Protein AF-A0A534ZJD7-F1 (afdb_monomer)

Solvent-accessible surface area (backbone atoms only — not comparable to full-atom values): 15150 Å² total; per-residue (Å²): 132,82,91,46,72,86,85,51,92,44,39,50,62,43,78,41,95,92,75,44,67,41,74,44,74,46,88,88,60,76,89,82,84,84,83,79,84,84,84,91,83,86,90,77,98,67,93,71,84,74,81,76,79,78,79,78,77,80,77,63,90,78,73,58,43,40,19,36,68,70,80,86,53,73,55,73,64,14,52,53,45,43,50,35,36,57,70,66,76,40,84,74,49,80,65,30,66,48,15,35,20,54,41,55,60,86,54,64,46,74,62,19,51,52,48,45,52,34,35,78,71,65,75,41,76,75,78,57,73,74,66,92,54,51,25,61,36,66,35,56,38,54,74,73,85,47,76,19,80,31,58,101,57,40,40,44,43,74,56,90,50,29,38,31,40,35,28,74,45,39,19,50,38,38,41,35,39,40,37,55,78,82,55,35,42,36,78,78,45,57,38,57,30,86,70,26,64,86,34,49,46,48,73,49,62,91,43,35,65,41,58,25,42,34,40,38,39,38,91,74,83,50,55,42,65,52,47,76,47,54,45,32,38,47,43,71,45,77,51,82,67,83,74,80,76,81,82,76,80,90,132

Secondary structure (DSSP, 8-state):
--TT--S-TTEEEEEETTTEEEEEEPTT-------PPPPP---------------------SPPTT-TTSSS--SHHHHHHHHHHHTTSSPPPTTHHHHS-TT-SS--SHHHHHHHHHHHTTSS-SS----S----EEEEEESSSPPP---TTEEEEEETTEEEEEESS-BSEEEEEEE-SSS-EEEEEEEE-STTTT-EEEEEESSTTS-EEEEEE-TTS--B-SEEEEEEEEEEEEPPP----------

pLDDT: mean 73.31, std 21.24, range [27.25, 96.25]

Structure (mmCIF, N/CA/C/O backbone):
data_AF-A0A534ZJD7-F1
#
_entry.id   AF-A0A534ZJD7-F1
#
loop_
_atom_site.group_PDB
_atom_site.id
_atom_site.type_symbol
_atom_site.label_atom_id
_atom_site.label_alt_id
_atom_site.label_comp_id
_atom_site.label_asym_id
_atom_site.label_entity_id
_atom_site.label_seq_id
_atom_site.pdbx_PDB_ins_code
_atom_site.Cartn_x
_atom_site.Cartn_y
_atom_site.Cartn_z
_atom_site.occupancy
_atom_site.B_iso_or_equiv
_atom_site.auth_seq_id
_atom_site.auth_comp_id
_atom_site.auth_asym_id
_atom_site.auth_atom_id
_atom_site.pdbx_PDB_model_num
ATOM 1 N N . MET A 1 1 ? 6.128 23.649 11.711 1.00 34.84 1 MET A N 1
ATOM 2 C CA . MET A 1 1 ? 6.453 24.760 10.793 1.00 34.84 1 MET A CA 1
ATOM 3 C C . MET A 1 1 ? 7.802 24.455 10.163 1.00 34.84 1 MET A C 1
ATOM 5 O O . MET A 1 1 ? 8.743 24.300 10.935 1.00 34.84 1 MET A O 1
ATOM 9 N N . PRO A 1 2 ? 7.901 24.300 8.832 1.00 50.69 2 PRO A N 1
ATOM 10 C CA . PRO A 1 2 ? 9.173 24.093 8.152 1.00 50.69 2 PRO A CA 1
ATOM 11 C C . PRO A 1 2 ? 9.813 25.472 7.963 1.00 50.69 2 PRO A C 1
ATOM 13 O O . PRO A 1 2 ? 9.461 26.216 7.062 1.00 50.69 2 PRO A O 1
ATOM 16 N N . PHE A 1 3 ? 10.675 25.879 8.892 1.00 65.19 3 PHE A N 1
ATOM 17 C CA . PHE A 1 3 ? 11.256 27.231 8.919 1.00 65.19 3 PHE A CA 1
ATOM 18 C C . PHE A 1 3 ? 12.371 27.442 7.865 1.00 65.19 3 PHE A C 1
ATOM 20 O O . PHE A 1 3 ? 12.972 28.508 7.809 1.00 65.19 3 PHE A O 1
ATOM 27 N N . CYS A 1 4 ? 12.651 26.433 7.037 1.00 70.56 4 CYS A N 1
ATOM 28 C CA . CYS A 1 4 ? 13.828 26.369 6.168 1.00 70.56 4 CYS A CA 1
ATOM 29 C C . CYS A 1 4 ? 13.507 26.148 4.684 1.00 70.56 4 CYS A C 1
ATOM 31 O O . CYS A 1 4 ? 14.452 26.037 3.924 1.00 70.56 4 CYS A O 1
ATOM 33 N N . ASP A 1 5 ? 12.231 26.043 4.302 1.00 75.81 5 ASP A N 1
ATOM 34 C CA . ASP A 1 5 ? 11.811 25.724 2.929 1.00 75.81 5 ASP A CA 1
ATOM 35 C C . ASP A 1 5 ? 11.611 27.022 2.124 1.00 75.81 5 ASP A C 1
ATOM 37 O O . ASP A 1 5 ? 10.762 27.839 2.502 1.00 75.81 5 ASP A O 1
ATOM 41 N N . ASP A 1 6 ? 12.401 27.250 1.068 1.00 68.50 6 ASP A N 1
ATOM 42 C CA . ASP A 1 6 ? 12.234 28.403 0.160 1.00 68.50 6 ASP A CA 1
ATOM 43 C C . ASP A 1 6 ? 11.248 28.145 -0.991 1.00 68.50 6 ASP A C 1
ATOM 45 O O . ASP A 1 6 ? 10.993 29.043 -1.802 1.00 68.50 6 ASP A O 1
ATOM 49 N N . PHE A 1 7 ? 10.627 26.961 -1.013 1.00 69.31 7 PHE A N 1
ATOM 50 C CA . PHE A 1 7 ? 9.709 26.492 -2.047 1.00 69.31 7 PHE A CA 1
ATOM 51 C C . PHE A 1 7 ? 10.320 26.461 -3.459 1.00 69.31 7 PHE A C 1
ATOM 53 O O . PHE A 1 7 ? 9.575 26.368 -4.444 1.00 69.31 7 PHE A O 1
ATOM 60 N N . ASP A 1 8 ? 11.650 26.514 -3.586 1.00 72.94 8 ASP A N 1
ATOM 61 C CA . ASP A 1 8 ? 12.350 26.275 -4.842 1.00 72.94 8 ASP A CA 1
ATOM 62 C C . ASP A 1 8 ? 12.765 24.797 -4.919 1.00 72.94 8 ASP A C 1
ATOM 64 O O . ASP A 1 8 ? 13.638 24.300 -4.223 1.00 72.94 8 ASP A O 1
ATOM 68 N N . ALA A 1 9 ? 12.144 24.043 -5.827 1.00 70.31 9 ALA A N 1
ATOM 69 C CA . ALA A 1 9 ? 12.491 22.634 -6.028 1.00 70.31 9 ALA A CA 1
ATOM 70 C C . ALA A 1 9 ? 13.933 22.429 -6.545 1.00 70.31 9 ALA A C 1
ATOM 72 O O . ALA A 1 9 ? 14.414 21.296 -6.609 1.00 70.31 9 ALA A O 1
ATOM 73 N N . CYS A 1 10 ? 14.609 23.503 -6.964 1.00 81.56 10 CYS A N 1
ATOM 74 C CA . CYS A 1 10 ? 15.990 23.488 -7.419 1.00 81.56 10 CYS A CA 1
ATOM 75 C C . CYS A 1 10 ? 17.010 23.858 -6.337 1.00 81.56 10 CYS A C 1
ATOM 77 O O . CYS A 1 10 ? 18.186 24.047 -6.671 1.00 81.56 10 CYS A O 1
ATOM 79 N N . THR A 1 11 ? 16.616 23.942 -5.072 1.00 76.50 11 THR A N 1
ATOM 80 C CA . THR A 1 11 ? 17.506 24.166 -3.931 1.00 76.50 11 THR A CA 1
ATOM 81 C C . THR A 1 11 ? 17.433 22.986 -2.964 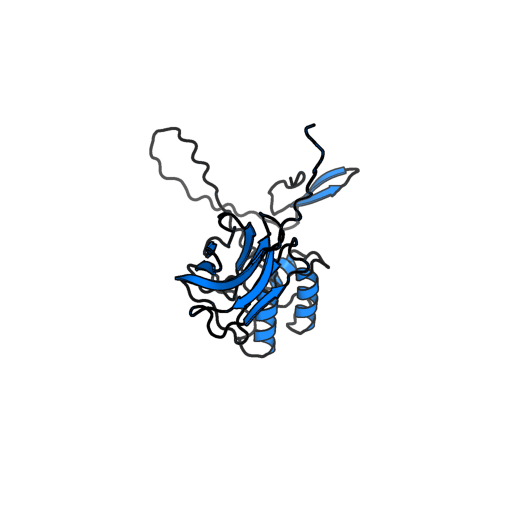1.00 76.50 11 THR A C 1
ATOM 83 O O . THR A 1 11 ? 16.416 22.322 -2.792 1.00 76.50 11 THR A O 1
ATOM 86 N N . VAL A 1 12 ? 18.582 22.645 -2.382 1.00 76.19 12 VAL A N 1
ATOM 87 C CA . VAL A 1 12 ? 18.661 21.754 -1.227 1.00 76.19 12 VAL A CA 1
ATOM 88 C C . VAL A 1 12 ? 18.635 22.625 0.009 1.00 76.19 12 VAL A C 1
ATOM 90 O O . VAL A 1 12 ? 19.591 23.368 0.265 1.00 76.19 12 VAL A O 1
ATOM 93 N N . ASP A 1 13 ? 17.563 22.468 0.771 1.00 80.75 13 ASP A N 1
ATOM 94 C CA . ASP A 1 13 ? 17.309 23.244 1.968 1.00 80.75 13 ASP A CA 1
ATOM 95 C C . ASP A 1 13 ? 17.808 22.489 3.187 1.00 80.75 13 ASP A C 1
ATOM 97 O O . ASP A 1 13 ? 17.308 21.427 3.564 1.00 80.75 13 ASP A O 1
ATOM 101 N N . ALA A 1 14 ? 18.845 23.040 3.801 1.00 73.62 14 ALA A N 1
ATOM 102 C CA . ALA A 1 14 ? 19.426 22.499 5.012 1.00 73.62 14 ALA A CA 1
ATOM 103 C C . ALA A 1 14 ? 19.329 23.514 6.147 1.00 73.62 14 ALA A C 1
ATOM 105 O O . ALA A 1 14 ? 19.549 24.712 5.982 1.00 73.62 14 ALA A O 1
ATOM 106 N N . CYS A 1 15 ? 19.016 22.996 7.328 1.00 74.31 15 CYS A N 1
ATOM 107 C CA . CYS A 1 15 ? 18.922 23.755 8.563 1.00 74.31 15 CYS A CA 1
ATOM 108 C C . CYS A 1 15 ? 20.073 23.303 9.469 1.00 74.31 15 CYS A C 1
ATOM 110 O O . CYS A 1 15 ? 20.087 22.154 9.917 1.00 74.31 15 CYS A O 1
ATOM 112 N N . SER A 1 16 ? 21.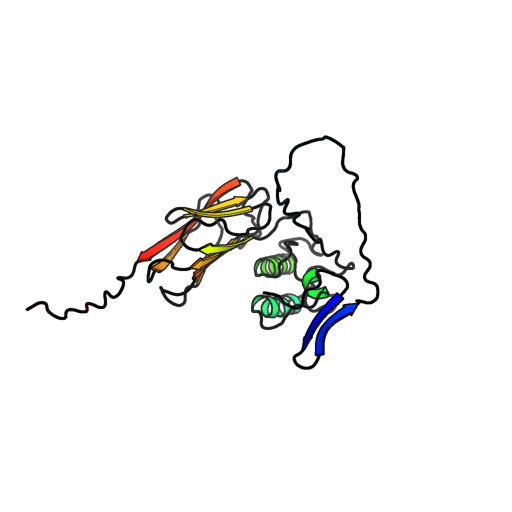042 24.182 9.751 1.00 69.06 16 SER A N 1
ATOM 113 C CA . SER A 1 16 ? 22.124 23.883 10.700 1.00 69.06 16 SER A CA 1
ATOM 114 C C . SER A 1 16 ? 22.217 24.936 11.807 1.00 69.06 16 SER A C 1
ATOM 116 O O . SER A 1 16 ? 22.098 26.132 11.555 1.00 69.06 16 SER A O 1
ATOM 118 N N . VAL A 1 17 ? 22.447 24.496 13.050 1.00 55.16 17 VAL A N 1
ATOM 119 C CA . VAL A 1 17 ? 22.521 25.370 14.240 1.00 55.16 17 VAL A CA 1
ATOM 120 C C . VAL A 1 17 ? 23.571 26.498 14.122 1.00 55.16 17 VAL A C 1
ATOM 122 O O . VAL A 1 17 ? 23.279 27.593 14.596 1.00 55.16 17 VAL A O 1
ATOM 125 N N . PRO A 1 18 ? 24.756 26.308 13.495 1.00 66.38 18 PRO A N 1
ATOM 126 C CA . PRO A 1 18 ? 25.732 27.391 13.369 1.00 66.38 18 PRO A CA 1
ATOM 127 C C . PRO A 1 18 ? 25.523 28.320 12.158 1.00 66.38 18 PRO A C 1
ATOM 129 O O . PRO A 1 18 ? 26.024 29.440 12.199 1.00 66.38 18 PRO A O 1
ATOM 132 N N . VAL A 1 19 ? 24.828 27.889 11.093 1.00 63.88 19 VAL A N 1
ATOM 133 C CA . VAL A 1 19 ? 24.738 28.642 9.815 1.00 63.88 19 VAL A CA 1
ATOM 134 C C . VAL A 1 19 ? 23.323 29.163 9.518 1.00 63.88 19 VAL A C 1
ATOM 136 O O . VAL A 1 19 ? 23.169 30.113 8.757 1.00 63.88 19 VAL A O 1
ATOM 139 N N . GLY A 1 20 ? 22.285 28.609 10.150 1.00 66.81 20 GLY A N 1
ATOM 140 C CA . GLY A 1 20 ? 20.888 28.918 9.834 1.00 66.81 20 GLY A CA 1
ATOM 141 C C . GLY A 1 20 ? 20.390 28.149 8.606 1.00 66.81 20 GLY A C 1
ATOM 142 O O . GLY A 1 20 ? 20.872 27.047 8.329 1.00 66.81 20 GLY A O 1
ATOM 143 N N . CYS A 1 21 ? 19.398 28.708 7.908 1.00 73.88 21 CYS A N 1
ATOM 144 C CA . CYS A 1 21 ? 18.841 28.134 6.683 1.00 73.88 21 CYS A CA 1
ATOM 145 C C . CYS A 1 21 ? 19.830 28.309 5.526 1.00 73.88 21 CYS A C 1
ATOM 147 O O . CYS A 1 21 ? 20.300 29.418 5.270 1.00 73.88 21 CYS A O 1
ATOM 149 N N . THR A 1 22 ? 20.137 27.228 4.818 1.00 79.00 22 THR A N 1
ATOM 150 C CA . THR A 1 22 ? 20.993 27.258 3.630 1.00 79.00 22 THR A CA 1
ATOM 151 C C . THR A 1 22 ? 20.272 26.618 2.458 1.00 79.00 22 THR A C 1
ATOM 153 O O . THR A 1 22 ? 19.867 25.464 2.570 1.00 79.00 22 THR A O 1
ATOM 156 N N . HIS A 1 23 ? 20.197 27.348 1.347 1.00 82.81 23 HIS A N 1
ATOM 157 C CA . HIS A 1 23 ? 19.544 26.937 0.105 1.00 82.81 23 HIS A CA 1
ATOM 158 C C . HIS A 1 23 ? 20.617 26.708 -0.958 1.00 82.81 23 HIS A C 1
ATOM 160 O O . HIS A 1 23 ? 21.224 27.654 -1.472 1.00 82.81 23 HIS A O 1
ATOM 166 N N . THR A 1 24 ? 20.932 25.445 -1.240 1.00 76.56 24 THR A N 1
ATOM 167 C CA . THR A 1 24 ? 22.030 25.102 -2.154 1.00 76.56 24 THR A CA 1
ATOM 168 C C . THR A 1 24 ? 21.481 24.711 -3.510 1.00 76.56 24 THR A C 1
ATOM 170 O O . THR A 1 24 ? 20.829 23.682 -3.644 1.00 76.56 24 THR A O 1
ATOM 173 N N . ARG A 1 25 ? 21.773 25.510 -4.538 1.00 73.06 25 ARG A N 1
ATOM 174 C CA . ARG A 1 25 ? 21.269 25.257 -5.889 1.00 73.06 25 ARG A CA 1
ATOM 175 C C . ARG A 1 25 ? 21.739 23.902 -6.424 1.00 73.06 25 ARG A C 1
ATOM 177 O O . ARG A 1 25 ? 22.936 23.620 -6.444 1.00 73.06 25 ARG A O 1
ATOM 184 N N . ILE A 1 26 ? 20.800 23.114 -6.929 1.00 76.25 26 ILE A N 1
ATOM 185 C CA . ILE A 1 26 ? 21.041 21.824 -7.568 1.00 76.25 26 ILE A CA 1
ATOM 186 C C . ILE A 1 26 ? 21.614 22.068 -8.976 1.00 76.25 26 ILE A C 1
ATOM 188 O O . I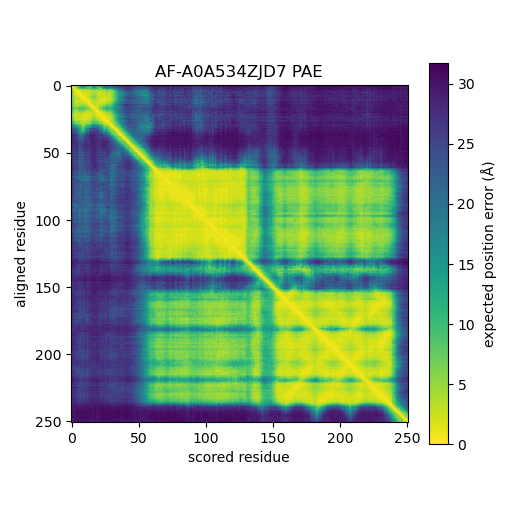LE A 1 26 ? 20.947 22.688 -9.816 1.00 76.25 26 ILE A O 1
ATOM 192 N N . PRO A 1 27 ? 22.839 21.599 -9.279 1.00 59.78 27 PRO A N 1
ATOM 193 C CA . PRO A 1 27 ? 23.417 21.735 -10.611 1.00 59.78 27 PRO A CA 1
ATOM 194 C C . PRO A 1 27 ? 22.555 21.026 -11.665 1.00 59.78 27 PRO A C 1
ATOM 196 O O . PRO A 1 27 ? 22.247 19.847 -11.533 1.00 59.78 27 PRO A O 1
ATOM 199 N N . GLY A 1 28 ? 22.167 21.745 -12.721 1.00 57.38 28 GLY A N 1
ATOM 200 C CA . GLY A 1 28 ? 21.353 21.200 -13.817 1.00 57.38 28 GLY A CA 1
ATOM 201 C C . GLY A 1 28 ? 19.836 21.245 -13.597 1.00 57.38 28 GLY A C 1
ATOM 202 O O . GLY A 1 28 ? 19.090 20.933 -14.524 1.00 57.38 28 GLY A O 1
ATOM 203 N N . CYS A 1 29 ? 19.359 21.690 -12.430 1.00 57.19 29 CYS A N 1
ATOM 204 C CA . CYS A 1 29 ? 17.930 21.884 -12.206 1.00 57.19 29 CYS A CA 1
ATOM 205 C C . CYS A 1 29 ? 17.423 23.123 -12.965 1.00 57.19 29 CYS A C 1
ATOM 207 O O . CYS A 1 29 ? 17.967 24.223 -12.830 1.00 57.19 29 CYS A O 1
ATOM 209 N N . THR A 1 30 ? 16.400 22.937 -13.806 1.00 56.16 30 THR A N 1
ATOM 210 C CA . THR A 1 30 ? 15.775 24.005 -14.600 1.00 56.16 30 THR A CA 1
ATOM 211 C C . THR A 1 30 ? 14.266 24.011 -14.376 1.00 56.16 30 THR A C 1
ATOM 213 O O . THR A 1 30 ? 13.575 23.024 -14.618 1.00 56.16 30 THR A O 1
ATOM 216 N N . THR A 1 31 ? 13.735 25.140 -13.910 1.00 48.91 31 THR A N 1
ATOM 217 C CA . THR A 1 31 ? 12.296 25.362 -13.748 1.00 48.91 31 THR A CA 1
ATOM 218 C C . THR A 1 31 ? 11.705 25.825 -15.081 1.00 48.91 31 THR A C 1
ATOM 220 O O . THR A 1 31 ? 12.080 26.865 -15.618 1.00 48.91 31 THR A O 1
ATOM 223 N N . THR A 1 32 ? 10.789 25.041 -15.662 1.00 42.44 32 THR A N 1
ATOM 224 C CA . THR A 1 32 ? 10.060 25.447 -16.878 1.00 42.44 32 THR A CA 1
ATOM 225 C C . THR A 1 32 ? 8.702 26.022 -16.490 1.00 42.44 32 THR A C 1
ATOM 227 O O . THR A 1 32 ? 7.756 25.286 -16.213 1.00 42.44 32 THR A O 1
ATOM 230 N N . THR A 1 33 ? 8.589 27.348 -16.478 1.00 39.44 33 THR A N 1
ATOM 231 C CA . THR A 1 33 ? 7.328 28.050 -16.212 1.00 39.44 33 THR A CA 1
ATOM 232 C C . THR A 1 33 ? 6.437 28.005 -17.454 1.00 39.44 33 THR A C 1
ATOM 234 O O . THR A 1 33 ? 6.709 28.684 -18.441 1.00 39.44 33 THR A O 1
ATOM 237 N N . THR A 1 34 ? 5.359 27.217 -17.426 1.00 34.88 34 THR A N 1
ATOM 238 C CA . THR A 1 34 ? 4.317 27.268 -18.468 1.00 34.88 34 THR A CA 1
ATOM 239 C C . THR A 1 34 ? 3.226 28.245 -18.037 1.00 34.88 34 THR A C 1
ATOM 241 O O . THR A 1 34 ? 2.339 27.909 -17.256 1.00 34.88 34 THR A O 1
ATOM 244 N N . THR A 1 35 ? 3.293 29.479 -18.530 1.00 33.47 35 THR A N 1
ATOM 245 C CA . THR A 1 35 ? 2.293 30.521 -18.267 1.00 33.47 35 THR A CA 1
ATOM 246 C C . THR A 1 35 ? 1.158 30.412 -19.288 1.00 33.47 35 THR A C 1
ATOM 248 O O . THR A 1 35 ? 1.345 30.712 -20.465 1.00 33.47 35 THR A O 1
ATOM 251 N N . THR A 1 36 ? -0.035 29.997 -18.857 1.00 34.25 36 THR A N 1
ATOM 252 C CA . THR A 1 36 ? -1.256 30.086 -19.685 1.00 34.25 36 THR A CA 1
ATOM 253 C C . THR A 1 36 ? -1.891 31.470 -19.465 1.00 34.25 36 THR A C 1
ATOM 255 O O . THR A 1 36 ? -2.083 31.847 -18.308 1.00 34.25 36 THR A O 1
ATOM 258 N N . PRO A 1 37 ? -2.196 32.271 -20.506 1.00 34.44 37 PRO A N 1
ATOM 259 C CA . PRO A 1 37 ? -2.660 33.649 -20.323 1.00 34.44 37 PRO A CA 1
ATOM 260 C C . PRO A 1 37 ? -4.129 33.721 -19.847 1.00 34.44 37 PRO A C 1
ATOM 262 O O . PRO A 1 37 ? -4.975 33.004 -20.386 1.00 34.44 37 PRO A O 1
ATOM 265 N N . PRO A 1 38 ? -4.480 34.596 -18.879 1.00 38.88 38 PRO A N 1
ATOM 266 C CA . PRO A 1 38 ? -5.849 34.721 -18.382 1.00 38.88 38 PRO A CA 1
ATOM 267 C C . PRO A 1 38 ? -6.727 35.635 -19.257 1.00 38.88 38 PRO A C 1
ATOM 269 O O . PRO A 1 38 ? -6.321 36.712 -19.692 1.00 38.88 38 PRO A O 1
ATOM 272 N N . ARG A 1 39 ? -7.977 35.204 -19.466 1.00 31.89 39 ARG A N 1
ATOM 273 C CA . ARG A 1 39 ? -9.070 35.938 -20.127 1.00 31.89 39 ARG A CA 1
ATOM 274 C C . ARG A 1 39 ? -9.637 37.022 -19.198 1.00 31.89 39 ARG A C 1
ATOM 276 O O . ARG A 1 39 ? -9.952 36.747 -18.045 1.00 31.89 39 ARG A O 1
ATOM 283 N N . THR A 1 40 ? -9.804 38.239 -19.713 1.00 37.53 40 THR A N 1
ATOM 284 C CA . THR A 1 40 ? -10.274 39.420 -18.969 1.00 37.53 40 THR A CA 1
ATOM 285 C C . THR A 1 40 ? -11.793 39.421 -18.749 1.00 37.53 40 THR A C 1
ATOM 287 O O . THR A 1 40 ? -12.554 39.361 -19.712 1.00 37.53 40 THR A O 1
ATOM 290 N N . THR A 1 41 ? -12.229 39.582 -17.494 1.00 29.64 41 THR A N 1
ATOM 291 C CA . THR A 1 41 ? -13.563 40.105 -17.130 1.00 29.64 41 THR A CA 1
ATOM 292 C C . THR A 1 41 ? -13.493 40.810 -15.768 1.00 29.64 41 THR A C 1
ATOM 294 O O . THR A 1 41 ? -12.779 40.360 -14.875 1.00 29.64 41 THR A O 1
ATOM 297 N N . THR A 1 42 ? -14.192 41.938 -15.641 1.00 30.52 42 THR A N 1
ATOM 298 C CA . THR A 1 42 ? -14.091 42.930 -14.554 1.00 30.52 42 THR A CA 1
ATOM 299 C C . THR A 1 42 ? -15.017 42.637 -13.355 1.00 30.52 42 THR A C 1
ATOM 301 O O . THR A 1 42 ? -16.139 42.176 -13.539 1.00 30.52 42 THR A O 1
ATOM 304 N N . THR A 1 43 ? -14.559 43.049 -12.161 1.00 30.78 43 THR A N 1
ATOM 305 C CA . THR A 1 43 ? -15.319 43.458 -10.949 1.00 30.78 43 THR A CA 1
ATOM 306 C C . THR A 1 43 ? -15.875 42.382 -9.997 1.00 30.78 43 THR A C 1
ATOM 308 O O . THR A 1 43 ? -16.953 41.836 -10.205 1.00 30.78 43 THR A O 1
ATOM 311 N N . THR A 1 44 ? -15.205 42.184 -8.852 1.00 31.38 44 THR A N 1
ATOM 312 C CA . THR A 1 44 ? -15.629 42.520 -7.462 1.00 31.38 44 THR A CA 1
ATOM 313 C C . THR A 1 44 ? -14.713 41.752 -6.506 1.00 31.38 44 THR A C 1
ATOM 315 O O . THR A 1 44 ? -14.567 40.538 -6.617 1.00 31.38 44 THR A O 1
ATOM 318 N N . THR A 1 45 ? -14.066 42.465 -5.587 1.00 34.47 45 THR A N 1
ATOM 319 C CA . THR A 1 45 ? -13.074 41.941 -4.642 1.00 34.47 45 THR A CA 1
ATOM 320 C C . THR A 1 45 ? -13.717 40.993 -3.628 1.00 34.47 45 THR A C 1
ATOM 322 O O . THR A 1 45 ? -14.105 41.401 -2.539 1.00 34.47 45 THR A O 1
ATOM 325 N N . HIS A 1 46 ? -13.808 39.712 -3.968 1.00 35.34 46 HIS A N 1
ATOM 326 C CA . HIS A 1 46 ? -13.772 38.629 -2.993 1.00 35.34 46 HIS A CA 1
ATOM 327 C C . HIS A 1 46 ? -12.401 37.965 -3.119 1.00 35.34 46 HIS A C 1
ATOM 329 O O . HIS A 1 46 ? -12.060 37.442 -4.178 1.00 35.34 46 HIS A O 1
ATOM 335 N N . SER A 1 47 ? -11.605 38.004 -2.046 1.00 31.41 47 SER A N 1
ATOM 336 C CA . SER A 1 47 ? -10.397 37.185 -1.922 1.00 31.41 47 SER A CA 1
ATOM 337 C C . SER A 1 47 ? -10.808 35.719 -1.894 1.00 31.41 47 SER A C 1
ATOM 339 O O . SER A 1 47 ? -11.048 35.138 -0.839 1.00 31.41 47 SER A O 1
ATOM 341 N N . THR A 1 48 ? -10.937 35.118 -3.070 1.00 28.89 48 THR A N 1
ATOM 342 C CA . THR A 1 48 ? -10.974 33.671 -3.216 1.00 28.89 48 THR A CA 1
ATOM 343 C C . THR A 1 48 ? -9.530 33.195 -3.174 1.00 28.89 48 THR A C 1
ATOM 345 O O . THR A 1 48 ? -8.796 33.328 -4.153 1.00 28.89 48 THR A O 1
ATOM 348 N N . THR A 1 49 ? -9.102 32.674 -2.023 1.00 28.09 49 THR A N 1
ATOM 349 C CA . THR A 1 49 ? -7.870 31.890 -1.917 1.00 28.09 49 THR A CA 1
ATOM 350 C C . THR A 1 49 ? -8.016 30.696 -2.850 1.00 28.09 49 THR A C 1
ATOM 352 O O . THR A 1 49 ? -8.682 29.714 -2.536 1.00 28.09 49 THR A O 1
ATOM 355 N N . THR A 1 50 ? -7.459 30.823 -4.049 1.00 27.25 50 THR A N 1
ATOM 356 C CA . THR A 1 50 ? -7.373 29.722 -4.998 1.00 27.25 50 THR A CA 1
ATOM 357 C C . THR A 1 50 ? -6.152 28.927 -4.575 1.00 27.25 50 THR A C 1
ATOM 359 O O . THR A 1 50 ? -5.023 29.346 -4.811 1.00 27.25 50 THR A O 1
ATOM 362 N N . THR A 1 51 ? -6.374 27.829 -3.857 1.00 29.42 51 THR A N 1
ATOM 363 C CA . THR A 1 51 ? -5.323 26.854 -3.573 1.00 29.42 51 THR A CA 1
ATOM 364 C C . THR A 1 51 ? -4.966 26.181 -4.891 1.00 29.42 51 THR A C 1
ATOM 366 O O . THR A 1 51 ? -5.647 25.259 -5.334 1.00 29.42 51 THR A O 1
ATOM 369 N N . THR A 1 52 ? -3.929 26.678 -5.555 1.00 27.56 52 THR A N 1
ATOM 370 C CA . THR A 1 52 ? -3.308 25.985 -6.680 1.00 27.56 52 THR A CA 1
ATOM 371 C C . THR A 1 52 ? -2.575 24.780 -6.101 1.00 27.56 52 THR A C 1
ATOM 373 O O . THR A 1 52 ? -1.519 24.921 -5.492 1.00 27.56 52 THR A O 1
ATOM 376 N N . THR A 1 53 ? -3.158 23.589 -6.215 1.00 30.14 53 THR A N 1
ATOM 377 C CA . THR A 1 53 ? -2.435 22.345 -5.944 1.00 30.14 53 THR A CA 1
ATOM 378 C C . THR A 1 53 ? -1.443 22.151 -7.084 1.00 30.14 53 THR A C 1
ATOM 380 O O . THR A 1 53 ? -1.814 21.717 -8.172 1.00 30.14 53 THR A O 1
ATOM 383 N N . THR A 1 54 ? -0.188 22.534 -6.866 1.00 29.77 54 THR A N 1
ATOM 384 C CA . THR A 1 54 ? 0.908 22.178 -7.767 1.00 29.77 54 THR A CA 1
ATOM 385 C C . THR A 1 54 ? 1.143 20.679 -7.618 1.00 29.77 54 THR A C 1
ATOM 387 O O . THR A 1 54 ? 1.757 20.230 -6.655 1.00 29.77 54 THR A O 1
ATOM 390 N N . THR A 1 55 ? 0.604 19.879 -8.535 1.00 32.41 55 THR A N 1
ATOM 391 C CA . THR A 1 55 ? 1.015 18.482 -8.686 1.00 32.41 55 THR A CA 1
ATOM 392 C C . THR A 1 55 ? 2.373 18.496 -9.376 1.00 32.41 55 THR A C 1
ATOM 394 O O . THR A 1 55 ? 2.459 18.564 -10.602 1.00 32.41 55 THR A O 1
ATOM 397 N N . THR A 1 56 ? 3.446 18.515 -8.591 1.00 33.66 56 THR A N 1
ATOM 398 C CA . THR A 1 56 ? 4.803 18.351 -9.108 1.00 33.66 56 THR A CA 1
ATOM 399 C C . THR A 1 56 ? 4.952 16.893 -9.526 1.00 33.66 56 THR A C 1
ATOM 401 O O . THR A 1 56 ? 5.282 16.036 -8.718 1.00 33.66 56 THR A O 1
ATOM 404 N N . THR A 1 57 ? 4.647 16.574 -10.783 1.00 34.59 57 THR A N 1
ATOM 405 C CA . THR A 1 57 ? 5.018 15.278 -11.357 1.00 34.59 57 THR A CA 1
ATOM 406 C C . THR A 1 57 ? 6.539 15.255 -11.454 1.00 34.59 57 THR A C 1
ATOM 408 O O . THR A 1 57 ? 7.106 15.874 -12.361 1.00 34.59 57 THR A O 1
ATOM 411 N N . ILE A 1 58 ? 7.201 14.609 -10.495 1.00 39.47 58 ILE A N 1
ATOM 412 C CA . ILE A 1 58 ? 8.631 14.328 -10.569 1.00 39.47 58 ILE A CA 1
ATOM 413 C C . ILE A 1 58 ? 8.833 13.504 -11.847 1.00 39.47 58 ILE A C 1
ATOM 415 O O . ILE A 1 58 ? 8.296 12.409 -11.988 1.00 39.47 58 ILE A O 1
ATOM 419 N N . ARG A 1 59 ? 9.536 14.058 -12.843 1.00 45.12 59 ARG A N 1
ATOM 420 C CA . ARG A 1 59 ? 9.929 13.281 -14.022 1.00 45.12 59 ARG A CA 1
ATOM 421 C C . ARG A 1 59 ? 11.197 12.523 -13.676 1.00 45.12 59 ARG A C 1
ATOM 423 O O . ARG A 1 59 ? 12.287 13.086 -13.719 1.00 45.12 59 ARG A O 1
ATOM 430 N N . CYS A 1 60 ? 11.029 11.252 -13.347 1.00 58.06 60 CYS A N 1
ATOM 431 C CA . CYS A 1 60 ? 12.124 10.326 -13.122 1.00 58.06 60 CYS A CA 1
ATOM 432 C C . CYS A 1 60 ? 12.969 10.221 -14.397 1.00 58.06 60 CYS A C 1
ATOM 434 O O . CYS A 1 60 ? 12.436 10.062 -15.497 1.00 58.06 60 CYS A O 1
ATOM 436 N N . GLY A 1 61 ? 14.287 10.373 -14.265 1.00 54.78 61 GLY A N 1
ATOM 437 C CA . GLY A 1 61 ? 15.254 10.426 -15.366 1.00 54.78 61 GLY A CA 1
ATOM 438 C C . GLY A 1 61 ? 15.481 9.094 -16.091 1.00 54.78 61 GLY A C 1
ATOM 439 O O . GLY A 1 61 ? 16.626 8.739 -16.339 1.00 54.78 61 GLY A O 1
ATOM 440 N N . GLY A 1 62 ? 14.416 8.360 -16.428 1.00 59.62 62 GLY A N 1
ATOM 441 C CA . GLY A 1 62 ? 14.471 7.140 -17.238 1.00 59.62 62 GLY A CA 1
ATOM 442 C C . GLY A 1 62 ? 14.998 5.886 -16.532 1.00 59.62 62 GLY A C 1
ATOM 443 O O . GLY A 1 62 ? 15.413 4.963 -17.228 1.00 59.62 62 GLY A O 1
ATOM 444 N N . GLY A 1 63 ? 15.010 5.846 -15.194 1.00 71.38 63 GLY A N 1
ATOM 445 C CA . GLY A 1 63 ? 15.352 4.636 -14.434 1.00 71.38 63 GLY A CA 1
ATOM 446 C C . GLY A 1 63 ? 14.234 3.583 -14.436 1.00 71.38 63 GLY A C 1
ATOM 447 O O . GLY A 1 63 ? 13.104 3.868 -14.840 1.00 71.38 63 GLY A O 1
ATOM 448 N N . LEU A 1 64 ? 14.576 2.362 -14.021 1.00 84.56 64 LEU A N 1
ATOM 449 C CA . LEU A 1 64 ? 13.657 1.228 -13.924 1.00 84.56 64 LEU A CA 1
ATOM 450 C C . LEU A 1 64 ? 12.801 1.368 -12.655 1.00 84.56 64 LEU A C 1
ATOM 452 O O . LEU A 1 64 ? 13.341 1.431 -11.562 1.00 84.56 64 LEU A O 1
ATOM 456 N N . LEU A 1 65 ? 11.476 1.435 -12.793 1.00 86.19 65 LEU A N 1
ATOM 457 C CA . LEU A 1 65 ? 10.571 1.321 -11.642 1.00 86.19 65 LEU A CA 1
ATOM 458 C C . LEU A 1 65 ? 10.752 -0.054 -10.981 1.00 86.19 65 LEU A C 1
ATOM 460 O O . LEU A 1 65 ? 10.871 -1.057 -11.698 1.00 86.19 65 LEU A O 1
ATOM 464 N N . GLY A 1 66 ? 10.799 -0.066 -9.655 1.00 88.50 66 GLY A N 1
ATOM 465 C CA . GLY A 1 66 ? 11.166 -1.199 -8.816 1.00 88.50 66 GLY A CA 1
ATOM 466 C C . GLY A 1 66 ? 12.675 -1.345 -8.579 1.00 88.50 66 GLY A C 1
ATOM 467 O O . GLY A 1 66 ? 13.086 -2.302 -7.947 1.00 88.50 66 GLY A O 1
ATOM 468 N N . ASP A 1 67 ? 13.528 -0.445 -9.087 1.00 90.88 67 ASP A N 1
ATOM 469 C CA . ASP A 1 67 ? 14.985 -0.427 -8.817 1.00 90.88 67 ASP A CA 1
ATOM 470 C C . ASP A 1 67 ? 15.285 0.485 -7.612 1.00 90.88 67 ASP A C 1
ATOM 472 O O . ASP A 1 67 ? 15.905 1.553 -7.719 1.00 90.88 67 ASP A O 1
ATOM 476 N N . CYS A 1 68 ? 14.746 0.114 -6.449 1.00 92.94 68 CYS A N 1
ATOM 477 C CA . CYS A 1 68 ? 14.842 0.897 -5.219 1.00 92.94 68 CYS A CA 1
ATOM 478 C C . CYS A 1 68 ? 16.258 1.007 -4.657 1.00 92.94 68 CYS A C 1
ATOM 480 O O . CYS A 1 68 ? 16.572 1.972 -3.945 1.00 92.94 68 CYS A O 1
ATOM 482 N N . ASN A 1 69 ? 17.120 0.028 -4.923 1.00 92.62 69 ASN A N 1
ATOM 483 C CA . ASN A 1 69 ? 18.507 0.067 -4.471 1.00 92.62 69 ASN A CA 1
ATOM 484 C C . ASN A 1 69 ? 19.448 0.760 -5.487 1.00 92.62 69 ASN A C 1
ATOM 486 O O . ASN A 1 69 ? 20.588 1.082 -5.136 1.00 92.62 69 ASN A O 1
ATOM 490 N N . VAL A 1 70 ? 18.938 1.088 -6.683 1.00 91.12 70 VAL A N 1
ATOM 491 C CA . VAL A 1 70 ? 19.621 1.809 -7.770 1.00 91.12 70 VAL A CA 1
ATOM 492 C C . VAL A 1 70 ? 20.824 1.035 -8.330 1.00 91.12 70 VAL A C 1
ATOM 494 O O . VAL A 1 70 ? 21.866 1.618 -8.655 1.00 91.12 70 VAL A O 1
ATOM 497 N N . ASP A 1 71 ? 20.706 -0.287 -8.435 1.00 89.62 71 ASP A N 1
ATOM 498 C CA . ASP A 1 71 ? 21.725 -1.168 -9.014 1.00 89.62 71 ASP A CA 1
ATOM 499 C C . ASP A 1 71 ? 21.455 -1.539 -10.486 1.00 89.62 71 ASP A C 1
ATOM 501 O O . ASP A 1 71 ? 22.291 -2.182 -11.141 1.00 89.62 71 ASP A O 1
ATOM 505 N N . GLY A 1 72 ? 20.337 -1.063 -11.043 1.00 88.06 72 GLY A N 1
ATOM 506 C CA . GLY A 1 72 ? 19.924 -1.301 -12.421 1.00 88.06 72 GLY A CA 1
ATOM 507 C C . GLY A 1 72 ? 19.174 -2.617 -12.617 1.00 88.06 72 GLY A C 1
ATOM 508 O O . GLY A 1 72 ? 18.986 -3.037 -13.769 1.00 88.06 72 GLY A O 1
ATOM 509 N N . ARG A 1 73 ? 18.789 -3.302 -11.537 1.00 88.06 73 ARG A N 1
ATOM 510 C CA . ARG A 1 73 ? 18.004 -4.537 -11.556 1.00 88.06 73 ARG A CA 1
ATOM 511 C C . ARG A 1 73 ? 16.700 -4.336 -10.794 1.00 88.06 73 ARG A C 1
ATOM 513 O O . ARG A 1 73 ? 16.493 -3.346 -10.121 1.00 88.06 73 ARG A O 1
ATOM 520 N N . PHE A 1 74 ? 15.794 -5.276 -11.021 1.00 90.06 74 PHE A N 1
ATOM 521 C CA . PHE A 1 74 ? 14.568 -5.423 -10.255 1.00 90.06 74 PHE A CA 1
ATOM 522 C C . PHE A 1 74 ? 14.615 -6.813 -9.623 1.00 90.06 74 PHE A C 1
ATOM 524 O O . PHE A 1 74 ? 14.483 -7.824 -10.330 1.00 90.06 74 PHE A O 1
ATOM 531 N N . ASP A 1 75 ? 14.888 -6.877 -8.325 1.00 92.69 75 ASP A N 1
ATOM 532 C CA . ASP A 1 75 ? 14.947 -8.107 -7.548 1.00 92.69 75 ASP A CA 1
ATOM 533 C C . ASP A 1 75 ? 14.529 -7.915 -6.074 1.00 92.69 75 ASP A C 1
ATOM 535 O O . ASP A 1 75 ? 13.913 -6.931 -5.684 1.00 92.69 75 ASP A O 1
ATOM 539 N N . LEU A 1 76 ? 14.766 -8.924 -5.231 1.00 94.62 76 LEU A N 1
ATOM 540 C CA . LEU A 1 76 ? 14.309 -8.898 -3.839 1.00 94.62 76 LEU A CA 1
ATOM 541 C C . LEU A 1 76 ? 15.047 -7.848 -2.986 1.00 94.62 76 LEU A C 1
ATOM 543 O O . LEU A 1 76 ? 14.539 -7.461 -1.933 1.00 94.62 76 LEU A O 1
ATOM 547 N N . PHE A 1 77 ? 16.245 -7.415 -3.382 1.00 95.44 77 PHE A N 1
ATOM 548 C CA . PHE A 1 77 ? 16.993 -6.395 -2.650 1.00 95.44 77 PHE A CA 1
ATOM 549 C C . PHE A 1 77 ? 16.374 -5.002 -2.798 1.00 95.44 77 PHE A C 1
ATOM 551 O O . PHE A 1 77 ? 16.560 -4.171 -1.903 1.00 95.44 77 PHE A O 1
ATOM 558 N N . ASP A 1 78 ? 15.602 -4.769 -3.857 1.00 94.69 78 ASP A N 1
ATOM 559 C CA . ASP A 1 78 ? 14.805 -3.556 -4.032 1.00 94.69 78 ASP A CA 1
ATOM 560 C C . ASP A 1 78 ? 13.682 -3.491 -2.998 1.00 94.69 78 ASP A C 1
ATOM 562 O O . ASP A 1 78 ? 13.700 -2.595 -2.151 1.00 94.69 78 ASP A O 1
ATOM 566 N N . ILE A 1 79 ? 12.857 -4.541 -2.920 1.00 95.62 79 ILE A N 1
ATOM 567 C CA . ILE A 1 79 ? 11.812 -4.708 -1.895 1.00 95.62 79 ILE A CA 1
ATOM 568 C C . ILE A 1 79 ? 12.369 -4.507 -0.476 1.00 95.62 79 ILE A C 1
ATOM 570 O O . ILE A 1 79 ? 11.732 -3.897 0.381 1.00 95.62 79 ILE A O 1
ATOM 574 N N . LEU A 1 80 ? 13.557 -5.045 -0.172 1.00 95.44 80 LEU A N 1
ATOM 575 C CA . LEU A 1 80 ? 14.162 -4.881 1.157 1.00 95.44 80 LEU A CA 1
ATOM 576 C C . LEU A 1 80 ? 14.560 -3.427 1.438 1.00 95.44 80 LEU A C 1
ATOM 578 O O . LEU A 1 80 ? 14.375 -2.954 2.562 1.00 95.44 80 LEU A O 1
ATOM 582 N N . THR A 1 81 ? 15.078 -2.728 0.429 1.00 95.50 81 THR A N 1
ATOM 583 C CA . THR A 1 81 ? 15.415 -1.302 0.520 1.00 95.50 81 THR A CA 1
ATOM 584 C C . THR A 1 81 ? 14.152 -0.475 0.731 1.00 95.50 81 THR A C 1
ATOM 586 O O . THR A 1 81 ? 14.109 0.406 1.591 1.00 95.50 81 THR A O 1
ATOM 589 N N . GLU A 1 82 ? 13.096 -0.808 0.003 1.00 95.12 82 GLU A N 1
ATOM 590 C CA . GLU A 1 82 ? 11.798 -0.170 0.113 1.00 95.12 82 GLU A CA 1
ATOM 591 C C . GLU A 1 82 ? 11.154 -0.391 1.488 1.00 95.12 82 GLU A C 1
ATOM 593 O O . GLU A 1 82 ? 10.688 0.557 2.115 1.00 95.12 82 GLU A O 1
ATOM 598 N N . ILE A 1 83 ? 11.221 -1.606 2.041 1.00 95.00 83 ILE A N 1
ATOM 599 C CA . ILE A 1 83 ? 10.754 -1.898 3.406 1.00 95.00 83 ILE A CA 1
ATOM 600 C C . ILE A 1 83 ? 11.450 -0.999 4.434 1.00 95.00 83 ILE A C 1
ATOM 602 O O . ILE A 1 83 ? 10.791 -0.489 5.343 1.00 95.00 83 ILE A O 1
ATOM 606 N N . ASP A 1 84 ? 12.763 -0.787 4.326 1.00 93.56 84 ASP A N 1
ATOM 607 C CA . ASP A 1 84 ? 13.476 0.102 5.247 1.00 93.56 84 ASP A CA 1
ATOM 608 C C . ASP A 1 84 ? 13.051 1.573 5.079 1.00 93.56 84 ASP A C 1
ATOM 610 O O . ASP A 1 84 ? 12.948 2.294 6.081 1.00 93.56 84 ASP A O 1
ATOM 614 N N . ILE A 1 85 ? 12.714 2.002 3.858 1.00 91.62 85 ILE A N 1
ATOM 615 C CA . ILE A 1 85 ? 12.126 3.320 3.582 1.00 91.62 85 ILE A CA 1
ATOM 616 C C . ILE A 1 85 ? 10.729 3.446 4.209 1.00 91.62 85 ILE A C 1
ATOM 618 O O . ILE A 1 85 ? 10.486 4.383 4.972 1.00 91.62 85 ILE A O 1
ATOM 622 N N . VAL A 1 86 ? 9.829 2.491 3.957 1.00 90.69 86 VAL A N 1
ATOM 623 C CA . VAL A 1 86 ? 8.443 2.488 4.463 1.00 90.69 86 VAL A CA 1
ATOM 624 C C . VAL A 1 86 ? 8.403 2.421 5.991 1.00 90.69 86 VAL A C 1
ATOM 626 O O . VAL A 1 86 ? 7.580 3.072 6.636 1.00 90.69 86 VAL A O 1
ATOM 629 N N . LEU A 1 87 ? 9.333 1.687 6.606 1.00 88.31 87 LEU A N 1
ATOM 630 C CA . LEU A 1 87 ? 9.495 1.639 8.062 1.00 88.31 87 LEU A CA 1
ATOM 631 C C . LEU A 1 87 ? 10.226 2.864 8.637 1.00 88.31 87 LEU A C 1
ATOM 633 O O . LEU A 1 87 ? 10.497 2.892 9.841 1.00 88.31 87 LEU A O 1
ATOM 637 N N . ALA A 1 88 ? 10.551 3.859 7.805 1.00 88.12 88 ALA A N 1
ATOM 638 C CA . ALA A 1 88 ? 11.284 5.072 8.159 1.00 88.12 88 ALA A CA 1
ATOM 639 C C . ALA A 1 88 ? 12.643 4.809 8.840 1.00 88.12 88 ALA A C 1
ATOM 641 O O . ALA A 1 88 ? 13.116 5.611 9.647 1.00 88.12 88 ALA A O 1
ATOM 642 N N . ARG A 1 89 ? 13.289 3.681 8.522 1.00 90.38 89 ARG A N 1
ATOM 643 C CA . ARG A 1 89 ? 14.670 3.379 8.939 1.00 90.38 89 ARG A CA 1
ATOM 644 C C . ARG A 1 89 ? 15.685 4.122 8.081 1.00 90.38 89 ARG A C 1
ATOM 646 O O . ARG A 1 89 ? 16.783 4.415 8.551 1.00 90.38 89 ARG A O 1
ATOM 653 N N . THR A 1 90 ? 15.299 4.451 6.853 1.00 91.56 90 THR A N 1
ATOM 654 C CA . THR A 1 90 ? 16.091 5.221 5.896 1.00 91.56 90 THR A CA 1
ATOM 655 C C . THR A 1 90 ? 15.229 6.284 5.226 1.00 91.56 90 THR A C 1
ATOM 657 O O . THR A 1 90 ? 14.098 6.016 4.832 1.00 91.56 90 THR A O 1
ATOM 660 N N . THR A 1 91 ? 15.767 7.492 5.062 1.00 88.31 91 THR A N 1
ATOM 661 C CA . THR A 1 91 ? 15.115 8.544 4.269 1.00 88.31 91 THR A CA 1
ATOM 662 C C . THR A 1 91 ? 15.424 8.319 2.786 1.00 88.31 91 THR A C 1
ATOM 664 O O . THR A 1 91 ? 16.607 8.227 2.449 1.00 88.31 91 THR A O 1
ATOM 667 N N . PRO A 1 92 ? 14.418 8.259 1.892 1.00 89.75 92 PRO A N 1
ATOM 668 C CA . PRO A 1 92 ? 14.647 7.969 0.482 1.00 89.75 92 PRO A CA 1
ATOM 669 C C . PRO A 1 92 ? 15.358 9.133 -0.214 1.00 89.75 92 PRO A C 1
ATOM 671 O O . PRO A 1 92 ? 14.994 10.301 -0.037 1.00 89.75 92 PRO A O 1
ATOM 674 N N . THR A 1 93 ? 16.357 8.812 -1.037 1.00 85.88 93 THR A N 1
ATOM 675 C CA . THR A 1 93 ? 16.995 9.787 -1.936 1.00 85.88 93 THR A CA 1
ATOM 676 C C . THR A 1 93 ? 16.013 10.263 -3.017 1.00 85.88 93 THR A C 1
ATOM 678 O O . THR A 1 93 ? 15.034 9.573 -3.293 1.00 85.88 93 THR A O 1
ATOM 681 N N . PRO A 1 94 ? 16.261 11.396 -3.700 1.00 81.94 94 PRO A N 1
ATOM 682 C CA . PRO A 1 94 ? 15.395 11.844 -4.796 1.00 81.94 94 PRO A CA 1
ATOM 683 C C . PRO A 1 94 ? 15.257 10.831 -5.9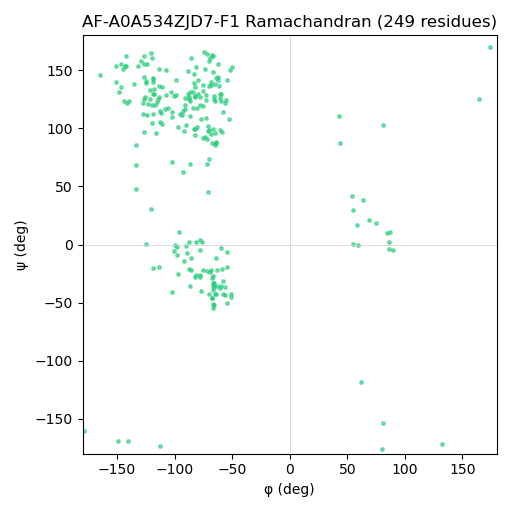42 1.00 81.94 94 PRO A C 1
ATOM 685 O O . PRO A 1 94 ? 14.213 10.765 -6.581 1.00 81.94 94 PRO A O 1
ATOM 688 N N . ALA A 1 95 ? 16.295 10.026 -6.202 1.00 82.62 95 ALA A N 1
ATOM 689 C CA . ALA A 1 95 ? 16.208 8.930 -7.165 1.00 82.62 95 ALA A CA 1
ATOM 690 C C . ALA A 1 95 ? 15.254 7.837 -6.661 1.00 82.62 95 ALA A C 1
ATOM 692 O O . ALA A 1 95 ? 14.363 7.422 -7.390 1.00 82.62 95 ALA A O 1
ATOM 693 N N . GLN A 1 96 ? 15.372 7.442 -5.392 1.00 89.75 96 GLN A N 1
ATOM 694 C CA . GLN A 1 96 ? 14.500 6.435 -4.778 1.00 89.75 96 GLN A CA 1
ATOM 695 C C . GLN A 1 96 ? 13.048 6.897 -4.662 1.00 89.75 96 GLN A C 1
ATOM 697 O O . GLN A 1 96 ? 12.156 6.118 -4.944 1.00 89.75 96 GLN A O 1
ATOM 702 N N . GLN A 1 97 ? 12.794 8.178 -4.373 1.00 86.06 97 GLN A N 1
ATOM 703 C CA . GLN A 1 97 ? 11.447 8.780 -4.430 1.00 86.06 97 GLN A CA 1
ATOM 704 C C . GLN A 1 97 ? 10.758 8.599 -5.786 1.00 86.06 97 GLN A C 1
ATOM 706 O O . GLN A 1 97 ? 9.550 8.752 -5.889 1.00 86.06 97 GLN A O 1
ATOM 711 N N . CYS A 1 98 ? 11.543 8.308 -6.817 1.00 81.56 98 CYS A N 1
ATOM 712 C CA . CYS A 1 98 ? 11.103 8.112 -8.180 1.00 81.56 98 CYS A CA 1
ATOM 713 C C . CYS A 1 98 ? 11.027 6.639 -8.584 1.00 81.56 98 CYS A C 1
ATOM 715 O O . CYS A 1 98 ? 10.128 6.259 -9.322 1.00 81.56 98 CYS A O 1
ATOM 717 N N . LEU A 1 99 ? 12.010 5.838 -8.169 1.00 88.06 99 LEU A N 1
ATOM 718 C CA . LEU A 1 99 ? 12.135 4.435 -8.567 1.00 88.06 99 LEU A CA 1
ATOM 719 C C . LEU A 1 99 ? 11.361 3.485 -7.649 1.00 88.06 99 LEU A C 1
ATOM 721 O O . LEU A 1 99 ? 11.048 2.394 -8.096 1.00 88.06 99 LEU A O 1
ATOM 725 N N . CYS A 1 100 ? 11.049 3.919 -6.423 1.00 91.31 100 CYS A N 1
ATOM 726 C CA . CYS A 1 100 ? 10.275 3.163 -5.434 1.00 91.31 100 CYS A CA 1
ATOM 727 C C . CYS A 1 100 ? 8.792 3.538 -5.378 1.00 91.31 100 CYS A C 1
ATOM 729 O O . CYS A 1 100 ? 8.039 2.902 -4.662 1.00 91.31 100 CYS A O 1
ATOM 731 N N . ASP A 1 101 ? 8.358 4.602 -6.059 1.00 87.00 101 ASP A N 1
ATOM 732 C CA . ASP A 1 101 ? 6.928 4.939 -6.165 1.00 87.00 101 ASP A CA 1
ATOM 733 C C . ASP A 1 101 ? 6.338 4.175 -7.358 1.00 87.00 101 ASP A C 1
ATOM 735 O O . ASP A 1 101 ? 6.054 4.725 -8.427 1.00 87.00 101 ASP A O 1
ATOM 739 N N . ASP A 1 102 ? 6.239 2.859 -7.198 1.00 85.69 102 ASP A N 1
ATOM 740 C CA . ASP A 1 102 ? 5.855 1.931 -8.259 1.00 85.69 102 ASP A CA 1
ATOM 741 C C . ASP A 1 102 ? 4.388 2.055 -8.673 1.00 85.69 102 ASP A C 1
ATOM 743 O O . ASP A 1 102 ? 4.003 1.684 -9.796 1.00 85.69 102 ASP A O 1
ATOM 747 N N . THR A 1 103 ? 3.551 2.579 -7.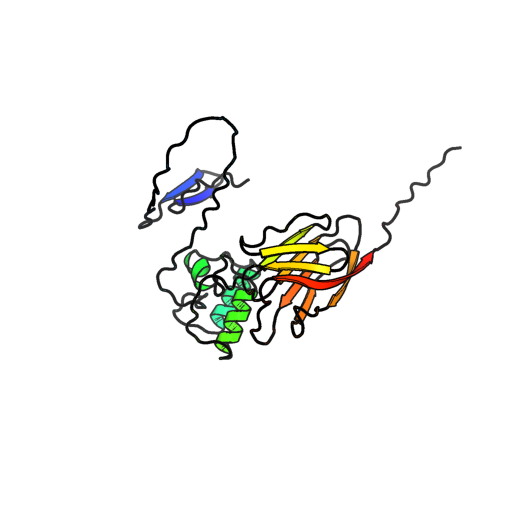778 1.00 78.31 103 THR A N 1
ATOM 748 C CA . THR A 1 103 ? 2.157 2.934 -8.059 1.00 78.31 103 THR A CA 1
ATOM 749 C C . THR A 1 103 ? 2.002 4.342 -8.647 1.00 78.31 103 THR A C 1
ATOM 751 O O . THR A 1 103 ? 0.944 4.648 -9.215 1.00 78.31 103 THR A O 1
ATOM 754 N N . CYS A 1 104 ? 3.061 5.156 -8.621 1.00 78.50 104 CYS A N 1
ATOM 755 C CA . CYS A 1 104 ? 3.109 6.544 -9.078 1.00 78.50 104 CYS A CA 1
ATOM 756 C C . CYS A 1 104 ? 2.042 7.438 -8.437 1.00 78.50 104 CYS A C 1
ATOM 758 O O . CYS A 1 104 ? 1.396 8.251 -9.116 1.00 78.50 104 CYS A O 1
ATOM 760 N N . ASP A 1 105 ? 1.825 7.279 -7.135 1.00 72.31 105 ASP A N 1
ATOM 761 C CA . ASP A 1 105 ? 0.869 8.079 -6.372 1.00 72.31 105 ASP A CA 1
ATOM 762 C C . ASP A 1 105 ? 1.516 9.228 -5.574 1.00 72.31 105 ASP A C 1
ATOM 764 O O . ASP A 1 105 ? 0.815 10.052 -4.966 1.00 72.31 105 ASP A O 1
ATOM 768 N N . GLY A 1 106 ? 2.841 9.348 -5.670 1.00 76.69 106 GLY A N 1
ATOM 769 C CA . GLY A 1 106 ? 3.668 10.347 -5.009 1.00 76.69 106 GLY A CA 1
ATOM 770 C C . GLY A 1 106 ? 4.116 9.940 -3.607 1.00 76.69 106 GLY A C 1
ATOM 771 O O . GLY A 1 106 ? 4.591 10.804 -2.859 1.00 76.69 106 GLY A O 1
ATOM 772 N N . ARG A 1 107 ? 3.923 8.682 -3.206 1.00 80.69 107 ARG A N 1
ATOM 773 C CA . ARG A 1 107 ? 4.353 8.134 -1.917 1.00 80.69 107 ARG A CA 1
ATOM 774 C C . ARG A 1 107 ? 5.129 6.842 -2.148 1.00 80.69 107 ARG A C 1
ATOM 776 O O . ARG A 1 107 ? 5.021 6.233 -3.191 1.00 80.69 107 ARG A O 1
ATOM 783 N N . ILE A 1 108 ? 5.952 6.496 -1.163 1.00 86.44 108 ILE A N 1
ATOM 784 C CA . ILE A 1 108 ? 6.584 5.181 -1.069 1.00 86.44 108 ILE A CA 1
ATOM 785 C C . ILE A 1 108 ? 5.954 4.532 0.152 1.00 86.44 108 ILE A C 1
ATOM 787 O O . ILE A 1 108 ? 6.205 4.966 1.285 1.00 86.44 108 ILE A O 1
ATOM 791 N N . ASP A 1 109 ? 5.063 3.579 -0.071 1.00 86.88 109 ASP A N 1
ATOM 792 C CA . ASP A 1 109 ? 4.352 2.880 0.986 1.00 86.88 109 ASP A CA 1
ATOM 793 C C . ASP A 1 109 ? 4.182 1.380 0.690 1.00 86.88 109 ASP A C 1
ATOM 795 O O . ASP A 1 109 ? 4.842 0.788 -0.156 1.00 86.88 109 ASP A O 1
ATOM 799 N N . ILE A 1 110 ? 3.351 0.699 1.478 1.00 87.75 110 ILE A N 1
ATOM 800 C CA . ILE A 1 110 ? 3.175 -0.750 1.345 1.00 87.75 110 ILE A CA 1
ATOM 801 C C . ILE A 1 110 ? 2.593 -1.164 -0.015 1.00 87.75 110 ILE A C 1
ATOM 803 O O . ILE A 1 110 ? 2.703 -2.331 -0.393 1.00 87.75 110 ILE A O 1
ATOM 807 N N . PHE A 1 111 ? 1.918 -0.267 -0.732 1.00 86.12 111 PHE A N 1
ATOM 808 C CA . PHE A 1 111 ? 1.275 -0.600 -1.999 1.00 86.12 111 PHE A CA 1
ATOM 809 C C . PHE A 1 111 ? 2.262 -0.678 -3.161 1.00 86.12 111 PHE A C 1
ATOM 811 O O . PHE A 1 111 ? 2.037 -1.482 -4.070 1.00 86.12 111 PHE A O 1
ATOM 818 N N . ASP A 1 112 ? 3.357 0.066 -3.077 1.00 88.25 112 ASP A N 1
ATOM 819 C CA . ASP A 1 112 ? 4.496 -0.024 -3.982 1.00 88.25 112 ASP A CA 1
ATOM 820 C C . ASP A 1 112 ? 5.195 -1.390 -3.807 1.00 88.25 112 ASP A C 1
ATOM 822 O O . ASP A 1 112 ? 5.179 -2.204 -4.734 1.00 88.25 112 ASP A O 1
ATOM 826 N N . ILE A 1 113 ? 5.534 -1.771 -2.566 1.00 92.00 113 ILE A N 1
ATOM 827 C CA . ILE A 1 113 ? 6.027 -3.122 -2.211 1.00 92.00 113 ILE A CA 1
ATOM 828 C C . ILE A 1 113 ? 5.115 -4.246 -2.739 1.00 92.00 113 ILE A C 1
ATOM 830 O O . ILE A 1 113 ? 5.572 -5.279 -3.240 1.00 92.00 113 ILE A O 1
ATOM 834 N N . LEU A 1 114 ? 3.790 -4.118 -2.586 1.00 88.81 114 LEU A N 1
ATOM 835 C CA . LEU A 1 114 ? 2.854 -5.151 -3.052 1.00 88.81 114 LEU A CA 1
ATOM 836 C C . LEU A 1 114 ? 2.857 -5.281 -4.579 1.00 88.81 114 LEU A C 1
ATOM 838 O O . LEU A 1 114 ? 2.677 -6.388 -5.100 1.00 88.81 114 LEU A O 1
ATOM 842 N N . ARG A 1 115 ? 3.066 -4.171 -5.289 1.00 87.06 115 ARG A N 1
ATOM 843 C CA . ARG A 1 115 ? 3.199 -4.152 -6.741 1.00 87.06 115 ARG A CA 1
ATOM 844 C C . ARG A 1 115 ? 4.515 -4.791 -7.180 1.00 87.06 115 ARG A C 1
ATOM 846 O O . ARG A 1 115 ? 4.471 -5.634 -8.080 1.00 87.06 115 ARG A O 1
ATOM 853 N N . GLU A 1 116 ? 5.622 -4.502 -6.494 1.00 90.69 116 GLU A N 1
ATOM 854 C CA . GLU A 1 116 ? 6.902 -5.193 -6.685 1.00 90.69 116 GLU A CA 1
ATOM 855 C C . GLU A 1 116 ? 6.734 -6.711 -6.536 1.00 90.69 116 GLU A C 1
ATOM 857 O O . GLU A 1 116 ? 7.061 -7.482 -7.439 1.00 90.69 116 GLU A O 1
ATOM 862 N N . ILE A 1 117 ? 6.107 -7.172 -5.451 1.00 90.50 117 ILE A N 1
ATOM 863 C CA . ILE A 1 117 ? 5.861 -8.605 -5.223 1.00 90.50 117 ILE A CA 1
ATOM 864 C C . ILE A 1 117 ? 5.045 -9.229 -6.366 1.00 90.50 117 ILE A C 1
ATOM 866 O O . ILE A 1 117 ? 5.354 -10.336 -6.816 1.00 90.50 117 ILE A O 1
ATOM 870 N N . ASP A 1 118 ? 4.006 -8.551 -6.857 1.00 85.94 118 ASP A N 1
ATOM 871 C CA . ASP A 1 118 ? 3.209 -9.056 -7.976 1.00 85.94 118 ASP A CA 1
ATOM 872 C C . ASP A 1 118 ? 4.016 -9.114 -9.286 1.00 85.94 118 ASP A C 1
ATOM 874 O O . ASP A 1 118 ? 3.844 -10.064 -10.059 1.00 85.94 118 ASP A O 1
ATOM 878 N N . GLY A 1 119 ? 4.920 -8.161 -9.533 1.00 85.94 119 GLY A N 1
ATOM 879 C CA . GLY A 1 119 ? 5.843 -8.203 -10.671 1.00 85.94 119 GLY A CA 1
ATOM 880 C C . GLY A 1 119 ? 6.867 -9.326 -10.554 1.00 85.94 119 GLY A C 1
ATOM 881 O O . GLY A 1 119 ? 7.044 -10.101 -11.494 1.00 85.94 119 GLY A O 1
ATOM 882 N N . PHE A 1 120 ? 7.474 -9.482 -9.377 1.00 89.31 120 PHE A N 1
ATOM 883 C CA . PHE A 1 120 ? 8.448 -10.534 -9.083 1.00 89.31 120 PHE A CA 1
ATOM 884 C C . PHE A 1 120 ? 7.844 -11.937 -9.242 1.00 89.31 120 PHE A C 1
ATOM 886 O O . PHE A 1 120 ? 8.480 -12.853 -9.763 1.00 89.31 120 PHE A O 1
ATOM 893 N N . LEU A 1 121 ? 6.578 -12.108 -8.849 1.00 88.94 121 LEU A N 1
ATOM 894 C CA . LEU A 1 121 ? 5.832 -13.359 -9.013 1.00 88.94 121 LEU A CA 1
ATOM 895 C C . LEU A 1 121 ? 5.243 -13.550 -10.424 1.00 88.94 121 LEU A C 1
ATOM 897 O O . LEU A 1 121 ? 4.545 -14.540 -10.656 1.00 88.94 121 LEU A O 1
ATOM 901 N N . GLY A 1 122 ? 5.488 -12.626 -11.360 1.00 84.69 122 GLY A N 1
ATOM 902 C CA . GLY A 1 122 ? 5.008 -12.698 -12.743 1.00 84.69 122 GLY A CA 1
ATOM 903 C C . GLY A 1 122 ? 3.492 -12.537 -12.895 1.00 84.69 122 GLY A C 1
ATOM 904 O O . GLY A 1 122 ? 2.918 -12.979 -13.892 1.00 84.69 122 GLY A O 1
ATOM 905 N N . ARG A 1 123 ? 2.820 -11.942 -11.904 1.00 83.69 123 ARG A N 1
ATOM 906 C CA . ARG A 1 123 ? 1.370 -11.682 -11.928 1.00 83.69 123 ARG A CA 1
ATOM 907 C C . ARG A 1 123 ? 1.024 -10.419 -12.710 1.00 83.69 123 ARG A C 1
ATOM 909 O O . ARG A 1 123 ? -0.084 -10.331 -13.239 1.00 83.69 123 ARG A O 1
ATOM 916 N N . ILE A 1 124 ? 1.954 -9.467 -12.787 1.00 81.56 124 ILE A N 1
ATOM 917 C CA . ILE A 1 124 ? 1.863 -8.268 -13.627 1.00 81.56 124 ILE A CA 1
ATOM 918 C C . ILE A 1 124 ? 3.111 -8.133 -14.517 1.00 81.56 124 ILE A C 1
ATOM 920 O O . ILE A 1 124 ? 4.157 -8.688 -14.178 1.00 81.56 124 ILE A O 1
ATOM 924 N N . PRO A 1 125 ? 3.025 -7.432 -15.664 1.00 78.56 125 PRO A N 1
ATOM 925 C CA . PRO A 1 125 ? 4.168 -7.257 -16.557 1.00 78.56 125 PRO A CA 1
ATOM 926 C C . PRO A 1 125 ? 5.268 -6.377 -15.949 1.00 78.56 125 PRO A C 1
ATOM 928 O O . PRO A 1 125 ? 4.972 -5.330 -15.374 1.00 78.56 125 PRO A O 1
ATOM 931 N N . THR A 1 126 ? 6.523 -6.771 -16.169 1.00 81.81 126 THR A N 1
ATOM 932 C CA . THR A 1 126 ? 7.724 -5.953 -15.947 1.00 81.81 126 THR A CA 1
ATOM 933 C C . THR A 1 126 ? 8.406 -5.640 -17.295 1.00 81.81 126 THR A C 1
ATOM 935 O O . THR A 1 126 ? 8.268 -6.428 -18.240 1.00 81.81 126 THR A O 1
ATOM 938 N N . PRO A 1 127 ? 9.119 -4.504 -17.447 1.00 81.25 127 PRO A N 1
ATOM 939 C CA . PRO A 1 127 ? 9.346 -3.461 -16.440 1.00 81.25 127 PRO A CA 1
ATOM 940 C C . PRO A 1 127 ? 8.048 -2.735 -16.074 1.00 81.25 127 PRO A C 1
ATOM 942 O O . PRO A 1 127 ? 7.146 -2.630 -16.912 1.00 81.25 127 PRO A O 1
ATOM 945 N N . PHE A 1 128 ? 7.929 -2.265 -14.829 1.00 81.81 128 PHE A N 1
ATOM 946 C CA . PHE A 1 128 ? 6.739 -1.517 -14.446 1.00 81.81 128 PHE A CA 1
ATOM 947 C C . PHE A 1 128 ? 6.632 -0.244 -15.273 1.00 81.81 128 PHE A C 1
ATOM 949 O O . PHE A 1 128 ? 7.611 0.407 -15.636 1.00 81.81 128 PHE A O 1
ATOM 956 N N . THR A 1 129 ? 5.394 0.102 -15.582 1.00 77.19 129 THR A N 1
ATOM 957 C CA . THR A 1 129 ? 5.053 1.363 -16.221 1.00 77.19 129 THR A CA 1
ATOM 958 C C . THR A 1 129 ? 4.027 2.053 -15.355 1.00 77.19 129 THR A C 1
ATOM 960 O O . THR A 1 129 ? 3.094 1.391 -14.887 1.00 77.19 129 THR A O 1
ATOM 963 N N . CYS A 1 130 ? 4.142 3.366 -15.225 1.00 71.31 130 CYS A N 1
ATOM 964 C CA . CYS A 1 130 ? 3.087 4.185 -14.656 1.00 71.31 130 CYS A CA 1
ATOM 965 C C . CYS A 1 130 ? 2.140 4.666 -15.758 1.00 71.31 130 CYS A C 1
ATOM 967 O O . CYS A 1 130 ? 2.485 5.579 -16.513 1.00 71.31 130 CYS A O 1
ATOM 969 N N . PRO A 1 131 ? 0.944 4.071 -15.907 1.00 59.66 131 PRO A N 1
ATOM 970 C CA . PRO A 1 131 ? -0.162 4.770 -16.539 1.00 59.66 131 PRO A CA 1
ATOM 971 C C . PRO A 1 131 ? -0.672 5.860 -15.585 1.00 59.66 131 PRO A C 1
ATOM 973 O O . PRO A 1 131 ? -0.385 5.830 -14.392 1.00 59.66 131 PRO A O 1
ATOM 976 N N . ALA A 1 132 ? -1.450 6.816 -16.094 1.00 42.22 132 ALA A N 1
ATOM 977 C CA . ALA A 1 132 ? -2.128 7.791 -15.244 1.00 42.22 132 ALA A CA 1
ATOM 978 C C . ALA A 1 132 ? -2.945 7.071 -14.145 1.00 42.22 132 ALA A C 1
ATOM 980 O O . ALA A 1 132 ? -3.945 6.425 -14.447 1.00 42.22 132 ALA A O 1
ATOM 981 N N . ALA A 1 133 ? -2.447 7.167 -12.909 1.00 46.47 133 ALA A N 1
ATOM 982 C CA . ALA A 1 133 ? -3.100 6.953 -11.621 1.00 46.47 133 ALA A CA 1
ATOM 983 C C . ALA A 1 133 ? -4.016 5.715 -11.489 1.00 46.47 133 ALA A C 1
ATOM 985 O O . ALA A 1 133 ? -5.240 5.787 -11.575 1.00 46.47 133 ALA A O 1
ATOM 986 N N . ALA A 1 134 ? -3.426 4.575 -11.132 1.00 50.72 134 ALA A N 1
ATOM 987 C CA . ALA A 1 134 ? -4.094 3.652 -10.214 1.00 50.72 134 ALA A CA 1
ATOM 988 C C . ALA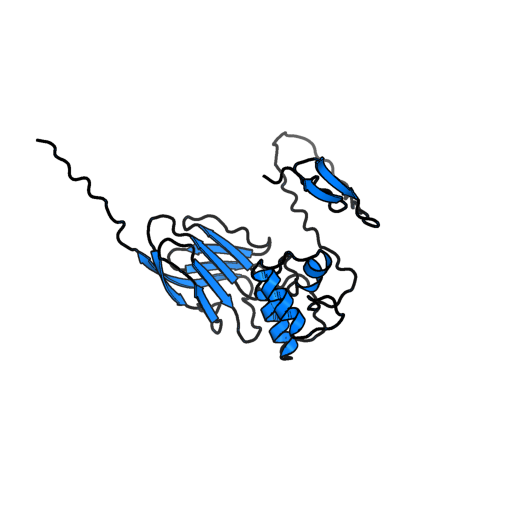 A 1 134 ? -3.440 3.847 -8.845 1.00 50.72 134 ALA A C 1
ATOM 990 O O . ALA A 1 134 ? -2.631 3.035 -8.421 1.00 50.72 134 ALA A O 1
ATOM 991 N N . GLY A 1 135 ? -3.708 4.988 -8.208 1.00 59.72 135 GLY A N 1
ATOM 992 C CA . GLY A 1 135 ? -3.024 5.349 -6.969 1.00 59.72 135 GLY A CA 1
ATOM 993 C C . GLY A 1 135 ? -3.427 4.468 -5.789 1.00 59.72 135 GLY A C 1
ATOM 994 O O . GLY A 1 135 ? -4.496 3.840 -5.775 1.00 59.72 135 GLY A O 1
ATOM 995 N N . SER A 1 136 ? -2.591 4.452 -4.766 1.00 61.06 136 SER A N 1
ATOM 996 C CA . SER A 1 136 ? -2.928 3.931 -3.452 1.00 61.06 136 SER A CA 1
ATOM 997 C C . SER A 1 136 ? -3.602 5.016 -2.622 1.00 61.06 136 SER A C 1
ATOM 999 O O . SER A 1 136 ? -3.555 6.209 -2.927 1.00 61.06 136 SER A O 1
ATOM 1001 N N . ILE A 1 137 ? -4.320 4.619 -1.571 1.00 58.19 137 ILE A N 1
ATOM 1002 C CA . ILE A 1 137 ? -4.888 5.589 -0.637 1.00 58.19 137 ILE A CA 1
ATOM 1003 C C . ILE A 1 137 ? -4.301 5.332 0.732 1.00 58.19 137 ILE A C 1
ATOM 1005 O O . ILE A 1 137 ? -4.666 4.362 1.394 1.00 58.19 137 ILE A O 1
ATOM 1009 N N . SER A 1 138 ? -3.502 6.288 1.181 1.00 63.62 138 SER A N 1
ATOM 1010 C CA . SER A 1 138 ? -3.001 6.340 2.548 1.00 63.62 138 SER A CA 1
ATOM 1011 C C . SER A 1 138 ? -3.634 7.548 3.246 1.00 63.62 138 SER A C 1
ATOM 1013 O O . SER A 1 138 ? -3.481 8.701 2.829 1.00 63.62 138 SER A O 1
ATOM 1015 N N . ALA A 1 139 ? -4.452 7.283 4.265 1.00 63.16 139 ALA A N 1
ATOM 1016 C CA . ALA A 1 139 ? -5.319 8.266 4.909 1.00 63.16 139 ALA A CA 1
ATOM 1017 C C . ALA A 1 139 ? -5.211 8.216 6.441 1.00 63.16 139 ALA A C 1
ATOM 1019 O O . ALA A 1 139 ? -4.943 7.183 7.047 1.00 63.16 139 ALA A O 1
ATOM 1020 N N . GLN A 1 140 ? -5.493 9.341 7.097 1.00 54.12 140 GLN A N 1
ATOM 1021 C CA . GLN A 1 140 ? -5.655 9.411 8.550 1.00 54.12 140 GLN A CA 1
ATOM 1022 C C . GLN A 1 140 ? -7.040 9.984 8.847 1.00 54.12 140 GLN A C 1
ATOM 1024 O O . GLN A 1 140 ? -7.358 11.089 8.408 1.00 54.12 140 GLN A O 1
ATOM 1029 N N . THR A 1 141 ? -7.880 9.241 9.572 1.00 55.06 141 THR A N 1
ATOM 1030 C CA . THR A 1 141 ? -9.180 9.753 10.035 1.00 55.06 141 THR A CA 1
ATOM 1031 C C . THR A 1 141 ? -9.204 9.825 11.551 1.00 55.06 141 THR A C 1
ATOM 1033 O O . THR A 1 141 ? -9.057 8.816 12.246 1.00 55.06 141 THR A O 1
ATOM 1036 N N . VAL A 1 142 ? -9.458 11.024 12.067 1.00 48.94 142 VAL A N 1
ATOM 1037 C CA . VAL A 1 142 ? -9.797 11.236 13.474 1.00 48.94 142 VAL A CA 1
ATOM 1038 C C . VAL A 1 142 ? -11.280 10.895 13.646 1.00 48.94 142 VAL A C 1
ATOM 1040 O O . VAL A 1 142 ? -12.083 11.152 12.752 1.00 48.94 142 VAL A O 1
ATOM 1043 N N . ALA A 1 143 ? -11.656 10.272 14.765 1.00 46.31 143 ALA A N 1
ATOM 1044 C CA . ALA A 1 143 ? -12.985 9.685 14.972 1.00 46.31 143 ALA A CA 1
ATOM 1045 C C . ALA A 1 143 ? -14.195 10.648 14.874 1.00 46.31 143 ALA A C 1
ATOM 1047 O O . ALA A 1 143 ? -15.322 10.164 14.932 1.00 46.31 143 ALA A O 1
ATOM 1048 N N . ASP A 1 144 ? -13.995 11.952 14.663 1.00 38.25 144 ASP A N 1
ATOM 1049 C CA . ASP A 1 144 ? -15.052 12.911 14.333 1.00 38.25 144 ASP A CA 1
ATOM 1050 C C . ASP A 1 144 ? -14.825 13.501 12.926 1.00 38.25 144 ASP A C 1
ATOM 1052 O O . ASP A 1 144 ? -14.074 14.451 12.735 1.00 38.25 144 ASP A O 1
ATOM 1056 N N . GLY A 1 145 ? -15.500 12.909 11.935 1.00 41.03 145 GLY A N 1
ATOM 1057 C CA . GLY A 1 145 ? -16.036 13.585 10.745 1.00 41.03 145 GLY A CA 1
ATOM 1058 C C . GLY A 1 145 ? -15.118 14.349 9.781 1.00 41.03 145 GLY A C 1
ATOM 1059 O O . GLY A 1 145 ? -15.654 14.872 8.805 1.00 41.03 145 GLY A O 1
ATOM 1060 N N . SER A 1 146 ? -13.801 14.440 9.973 1.00 38.31 146 SER A N 1
ATOM 1061 C CA . SER A 1 146 ? -12.952 15.166 9.023 1.00 38.31 146 SER A CA 1
ATOM 1062 C C . SER A 1 146 ? -12.563 14.282 7.838 1.00 38.31 146 SER A C 1
ATOM 1064 O O . SER A 1 146 ? -12.152 13.129 7.985 1.00 38.31 146 SER A O 1
ATOM 1066 N N . ALA A 1 147 ? -12.751 14.833 6.639 1.00 40.38 147 ALA A N 1
ATOM 1067 C CA . ALA A 1 147 ? -12.275 14.246 5.400 1.00 40.38 147 ALA A CA 1
ATOM 1068 C C . ALA A 1 147 ? -10.761 14.031 5.509 1.00 40.38 147 ALA A C 1
ATOM 1070 O O . ALA A 1 147 ? -10.015 14.979 5.760 1.00 40.38 147 ALA A O 1
ATOM 1071 N N . ALA A 1 148 ? -10.319 12.785 5.349 1.00 41.59 148 ALA A N 1
ATOM 1072 C CA . ALA A 1 148 ? -8.901 12.507 5.214 1.00 41.59 148 ALA A CA 1
ATOM 1073 C C . ALA A 1 148 ? -8.378 13.158 3.928 1.00 41.59 148 ALA A C 1
ATOM 1075 O O . ALA A 1 148 ? -9.072 13.156 2.907 1.00 41.59 148 ALA A O 1
ATOM 1076 N N . MET A 1 149 ? -7.149 13.672 3.979 1.00 39.09 149 MET A N 1
ATOM 1077 C CA . MET A 1 149 ? -6.407 14.174 2.821 1.00 39.09 149 MET A CA 1
ATOM 1078 C C . MET A 1 149 ? -5.970 12.984 1.949 1.00 39.09 149 MET A C 1
ATOM 1080 O O . MET A 1 149 ? -4.811 12.579 1.935 1.00 39.09 149 MET A O 1
ATOM 1084 N N . ALA A 1 150 ? -6.946 12.348 1.309 1.00 43.03 150 ALA A N 1
ATOM 1085 C CA . ALA A 1 150 ? -6.729 11.362 0.266 1.00 43.03 150 ALA A CA 1
ATOM 1086 C C . ALA A 1 150 ? -6.196 12.073 -0.998 1.00 43.03 150 ALA A C 1
ATOM 1088 O O . ALA A 1 150 ? -6.376 13.291 -1.130 1.00 43.03 150 ALA A O 1
ATOM 1089 N N . PRO A 1 151 ? -5.516 11.356 -1.913 1.00 46.09 151 PRO A N 1
ATOM 1090 C CA . PRO A 1 151 ? -5.104 11.932 -3.193 1.00 46.09 151 PRO A CA 1
ATOM 1091 C C . PRO A 1 151 ? -6.320 12.573 -3.877 1.00 46.09 151 PRO A C 1
ATOM 1093 O O . PRO A 1 151 ? -7.444 12.118 -3.681 1.00 46.09 151 PRO A O 1
ATOM 1096 N N . ALA A 1 152 ? -6.126 13.627 -4.677 1.00 47.03 152 ALA A N 1
ATOM 1097 C CA . ALA A 1 152 ? -7.192 14.490 -5.225 1.00 47.03 152 ALA A CA 1
ATOM 1098 C C . ALA A 1 152 ? -8.333 13.770 -6.006 1.00 47.03 152 ALA A C 1
ATOM 1100 O O . ALA A 1 152 ? -9.332 14.396 -6.387 1.00 47.03 152 ALA A O 1
ATOM 1101 N N . ALA A 1 153 ? -8.201 12.460 -6.239 1.00 56.22 153 ALA A N 1
ATOM 1102 C CA . ALA A 1 153 ? -9.159 11.561 -6.873 1.00 56.22 153 ALA A CA 1
ATOM 1103 C C . ALA A 1 153 ? -9.983 10.680 -5.900 1.00 56.22 153 ALA A C 1
ATOM 1105 O O . ALA A 1 153 ? -10.898 9.990 -6.362 1.00 56.22 153 ALA A O 1
ATOM 1106 N N . ALA A 1 154 ? -9.715 10.693 -4.588 1.00 66.00 154 ALA A N 1
ATOM 1107 C CA . ALA A 1 154 ? -10.406 9.858 -3.606 1.00 66.00 154 ALA A CA 1
ATOM 1108 C C . ALA A 1 154 ? -10.666 10.564 -2.260 1.00 66.00 154 ALA A C 1
ATOM 1110 O O . ALA A 1 154 ? -10.070 11.586 -1.950 1.00 66.00 154 ALA A O 1
ATOM 1111 N N . GLY A 1 155 ? -11.587 10.030 -1.457 1.00 78.00 155 GLY A N 1
ATOM 1112 C CA . GLY A 1 155 ? -11.989 10.547 -0.152 1.00 78.00 155 GLY A CA 1
ATOM 1113 C C . GLY A 1 155 ? -12.407 9.419 0.788 1.00 78.00 155 GLY A C 1
ATOM 1114 O O . GLY A 1 155 ? -13.217 8.561 0.431 1.00 78.00 155 GLY A O 1
ATOM 1115 N N . VAL A 1 156 ? -11.869 9.422 2.009 1.00 83.00 156 VAL A N 1
ATOM 1116 C CA . VAL A 1 156 ? -12.129 8.392 3.027 1.00 83.00 156 VAL A CA 1
ATOM 1117 C C . VAL A 1 156 ? -12.800 9.021 4.238 1.00 83.00 156 VAL A C 1
ATOM 1119 O O . VAL A 1 156 ? -12.374 10.068 4.727 1.00 83.00 156 VAL A O 1
ATOM 1122 N N . LYS A 1 157 ? -13.859 8.377 4.736 1.00 85.75 157 LYS A N 1
ATOM 1123 C CA . LYS A 1 157 ? -14.580 8.815 5.937 1.00 85.75 157 LYS A CA 1
ATOM 1124 C C . LYS A 1 157 ? -15.098 7.639 6.753 1.00 85.75 157 LYS A C 1
ATOM 1126 O O . LYS A 1 157 ? -15.466 6.594 6.214 1.00 85.75 157 LYS A O 1
ATOM 1131 N N . ARG A 1 158 ? -15.209 7.838 8.065 1.00 84.44 158 ARG A N 1
ATOM 1132 C CA . ARG A 1 158 ? -15.876 6.895 8.968 1.00 84.44 158 ARG A CA 1
ATOM 1133 C C . ARG A 1 158 ? -17.369 7.219 9.055 1.00 84.44 158 ARG A C 1
ATOM 1135 O O . ARG A 1 158 ? -17.747 8.353 9.328 1.00 84.44 158 ARG A O 1
ATOM 1142 N N . ARG A 1 159 ? -18.231 6.217 8.857 1.00 86.38 159 ARG A N 1
ATOM 1143 C CA . ARG A 1 159 ? -19.689 6.312 9.045 1.00 86.38 159 ARG A CA 1
ATOM 1144 C C . ARG A 1 159 ? -20.152 5.205 9.988 1.00 86.38 159 ARG A C 1
ATOM 1146 O O . ARG A 1 159 ? -20.363 4.067 9.573 1.00 86.38 159 ARG A O 1
ATOM 1153 N N . GLY A 1 160 ? -20.292 5.541 11.269 1.00 86.12 160 GLY A N 1
ATOM 1154 C CA . GLY A 1 160 ? -20.555 4.560 12.322 1.00 86.12 160 GLY A CA 1
ATOM 1155 C C . GLY A 1 160 ? -19.408 3.552 12.432 1.00 86.12 160 GLY A C 1
ATOM 1156 O O . GLY A 1 160 ? -18.260 3.921 12.691 1.00 86.12 160 GLY A O 1
ATOM 1157 N N . ASN A 1 161 ? -19.714 2.277 12.205 1.00 90.06 161 ASN A N 1
ATOM 1158 C CA . ASN A 1 161 ? -18.724 1.202 12.171 1.00 90.06 161 ASN A CA 1
ATOM 1159 C C . ASN A 1 161 ? -18.137 0.949 10.769 1.00 90.06 161 ASN A C 1
ATOM 1161 O O . ASN A 1 161 ? -17.287 0.080 10.632 1.00 90.06 161 ASN A O 1
ATOM 1165 N N . ALA A 1 162 ? -18.568 1.662 9.727 1.00 93.00 162 ALA A N 1
ATOM 1166 C CA . ALA A 1 162 ? -18.068 1.468 8.369 1.00 93.00 162 ALA A CA 1
ATOM 1167 C C . ALA A 1 162 ? -16.992 2.497 7.999 1.00 93.00 162 ALA A C 1
ATOM 1169 O O . ALA A 1 162 ? -17.121 3.684 8.306 1.00 93.00 162 ALA A O 1
ATOM 1170 N N . ILE A 1 163 ? -15.974 2.047 7.272 1.00 93.31 163 ILE A N 1
ATOM 1171 C CA . ILE A 1 163 ? -15.062 2.901 6.508 1.00 93.31 163 ILE A CA 1
ATOM 1172 C C . ILE A 1 163 ? -15.653 3.026 5.105 1.00 93.31 163 ILE A C 1
ATOM 1174 O O . ILE A 1 163 ? -15.877 2.019 4.428 1.00 93.31 163 ILE A O 1
ATOM 1178 N N . VAL A 1 164 ? -15.956 4.254 4.695 1.00 93.12 164 VAL A N 1
ATOM 1179 C CA . VAL A 1 164 ? -16.543 4.585 3.395 1.00 93.12 164 VAL A CA 1
ATOM 1180 C C . VAL A 1 164 ? -15.480 5.244 2.536 1.00 93.12 164 VAL A C 1
ATOM 1182 O O . VAL A 1 164 ? -14.857 6.215 2.963 1.00 93.12 164 VAL A O 1
ATOM 1185 N N . LEU A 1 165 ? -15.324 4.715 1.327 1.00 92.12 165 LEU A N 1
ATOM 1186 C CA . LEU A 1 165 ? -14.432 5.240 0.309 1.00 92.12 165 LEU A CA 1
ATOM 1187 C C . LEU A 1 165 ? -15.249 5.821 -0.843 1.00 92.12 165 LEU A C 1
ATOM 1189 O O . LEU A 1 165 ? -16.195 5.192 -1.326 1.00 92.12 165 LEU A O 1
ATOM 1193 N N . GLU A 1 166 ? -14.839 6.990 -1.301 1.00 90.94 166 GLU A N 1
ATOM 1194 C CA . GLU A 1 166 ? -15.200 7.583 -2.580 1.00 90.94 166 GLU A CA 1
ATOM 1195 C C . GLU A 1 166 ? -13.935 7.668 -3.431 1.00 90.94 166 GLU A C 1
ATOM 1197 O O . GLU A 1 166 ? -12.942 8.202 -2.962 1.00 90.94 166 GLU A O 1
ATOM 1202 N N . ASN A 1 167 ? -13.926 7.125 -4.643 1.00 87.25 167 ASN A N 1
ATOM 1203 C CA . ASN A 1 167 ? -12.766 7.174 -5.539 1.00 87.25 167 ASN A CA 1
ATOM 1204 C C . ASN A 1 167 ? -13.226 7.263 -6.995 1.00 87.25 167 ASN A C 1
ATOM 1206 O O . ASN A 1 167 ? -14.152 6.555 -7.396 1.00 87.25 167 ASN A O 1
ATOM 1210 N N . ARG A 1 168 ? -12.598 8.146 -7.778 1.00 85.25 168 ARG A N 1
ATOM 1211 C CA . ARG A 1 168 ? -12.885 8.320 -9.214 1.00 85.25 168 ARG A CA 1
ATOM 1212 C C . ARG A 1 168 ? -12.165 7.297 -10.089 1.00 85.25 168 ARG A C 1
ATOM 1214 O O . ARG A 1 168 ? -12.674 6.944 -11.146 1.00 85.25 168 ARG A O 1
ATOM 1221 N N . GLU A 1 169 ? -11.026 6.808 -9.620 1.00 81.06 169 GLU A N 1
ATOM 1222 C CA . GLU A 1 169 ? -10.171 5.826 -10.291 1.00 81.06 169 GLU A CA 1
ATOM 1223 C C . GLU A 1 169 ? -10.038 4.574 -9.428 1.00 81.06 169 GLU A C 1
ATOM 1225 O O . GLU A 1 169 ? -10.357 4.599 -8.236 1.00 81.06 169 GLU A O 1
ATOM 1230 N N . ALA A 1 170 ? -9.638 3.455 -10.032 1.00 82.56 170 ALA A N 1
ATOM 1231 C CA . ALA A 1 170 ? -9.415 2.227 -9.283 1.00 82.56 170 ALA A CA 1
ATOM 1232 C C . ALA A 1 170 ? -8.186 2.390 -8.380 1.00 82.56 170 ALA A C 1
ATOM 1234 O O . ALA A 1 170 ? -7.177 2.927 -8.822 1.00 82.56 170 ALA A O 1
ATOM 1235 N N . VAL A 1 171 ? -8.270 1.911 -7.140 1.00 82.44 171 VAL A N 1
ATOM 1236 C CA . VAL A 1 171 ? -7.157 2.000 -6.180 1.00 82.44 171 VAL A CA 1
ATOM 1237 C C . VAL A 1 171 ? -6.698 0.618 -5.747 1.00 82.44 171 VAL A C 1
ATOM 1239 O O . VAL A 1 171 ? -7.524 -0.286 -5.595 1.00 82.44 171 VAL A O 1
ATOM 1242 N N . HIS A 1 172 ? -5.394 0.430 -5.558 1.00 79.88 172 HIS A N 1
ATOM 1243 C CA . HIS A 1 172 ? -4.827 -0.881 -5.210 1.00 79.88 172 HIS A CA 1
ATOM 1244 C C . HIS A 1 172 ? -5.242 -1.358 -3.810 1.00 79.88 172 HIS A C 1
ATOM 1246 O O . HIS A 1 172 ? -5.439 -2.553 -3.577 1.00 79.88 172 HIS A O 1
ATOM 1252 N N . GLY A 1 173 ? -5.495 -0.419 -2.903 1.00 85.69 173 GLY A N 1
ATOM 1253 C CA . GLY A 1 173 ? -6.007 -0.703 -1.574 1.00 85.69 173 GLY A CA 1
ATOM 1254 C C . GLY A 1 173 ? -6.239 0.562 -0.761 1.00 85.69 173 GLY A C 1
ATOM 1255 O O . GLY A 1 173 ? -6.419 1.650 -1.309 1.00 85.69 173 GLY A O 1
ATOM 1256 N N . LEU A 1 174 ? -6.308 0.391 0.555 1.00 88.44 174 LEU A N 1
ATOM 1257 C CA . LEU A 1 174 ? -6.479 1.476 1.514 1.00 88.44 174 LEU A CA 1
ATOM 1258 C C . LEU A 1 174 ? -5.692 1.181 2.790 1.00 88.44 174 LEU A C 1
ATOM 1260 O O . LEU A 1 174 ? -5.965 0.177 3.452 1.00 88.44 174 LEU A O 1
ATOM 1264 N N . GLU A 1 175 ? -4.797 2.088 3.165 1.00 87.88 175 GLU A N 1
ATOM 1265 C CA . GLU A 1 175 ? -4.238 2.185 4.510 1.00 87.88 175 GLU A CA 1
ATOM 1266 C C . GLU A 1 175 ? -4.905 3.348 5.256 1.00 87.88 175 GLU A C 1
ATOM 1268 O O . GLU A 1 175 ? -5.052 4.460 4.739 1.00 87.88 175 GLU A O 1
ATOM 1273 N N . LEU A 1 176 ? -5.359 3.084 6.482 1.00 88.00 176 LEU A N 1
ATOM 1274 C CA . LEU A 1 176 ? -6.060 4.064 7.298 1.00 88.00 176 LEU A CA 1
ATOM 1275 C C . LEU A 1 176 ? -5.635 4.008 8.762 1.00 88.00 176 LEU A C 1
ATOM 1277 O O . LEU A 1 176 ? -5.863 3.004 9.434 1.00 88.00 176 LEU A O 1
ATOM 1281 N N . THR A 1 177 ? -5.171 5.131 9.304 1.00 87.88 177 THR A N 1
ATOM 1282 C CA . THR A 1 177 ? -4.977 5.279 10.754 1.00 87.88 177 THR A CA 1
ATOM 1283 C C . THR A 1 177 ? -6.236 5.839 11.419 1.00 87.88 177 THR A C 1
ATOM 1285 O O . THR A 1 177 ? -6.751 6.895 11.037 1.00 87.88 177 THR A O 1
ATOM 1288 N N . LEU A 1 178 ? -6.731 5.130 12.435 1.00 86.12 178 LEU A N 1
ATOM 1289 C CA . LEU A 1 178 ? -7.880 5.479 13.268 1.00 86.12 178 LEU A CA 1
ATOM 1290 C C . LEU A 1 178 ? -7.419 5.892 14.669 1.00 86.12 178 LEU A C 1
ATOM 1292 O O . LEU A 1 178 ? -6.928 5.056 15.423 1.00 86.12 178 LEU A O 1
ATOM 1296 N N . SER A 1 179 ? -7.656 7.143 15.061 1.00 85.81 179 SER A N 1
ATOM 1297 C CA . SER A 1 179 ? -7.311 7.628 16.409 1.00 85.81 179 SER A CA 1
ATOM 1298 C C . SER A 1 179 ? -8.537 7.668 17.338 1.00 85.81 179 SER A C 1
ATOM 1300 O O . SER A 1 179 ? -9.555 8.268 16.964 1.00 85.81 179 SER A O 1
ATOM 1302 N N . PRO A 1 180 ? -8.485 7.068 18.547 1.00 81.38 180 PRO A N 1
ATOM 1303 C CA . PRO A 1 180 ? -9.561 7.170 19.536 1.00 81.38 180 PRO A CA 1
ATOM 1304 C C . PRO A 1 180 ? -9.726 8.613 20.041 1.00 81.38 180 PRO A C 1
ATOM 1306 O O . PRO A 1 180 ? -8.781 9.198 20.558 1.00 81.38 180 PRO A O 1
ATOM 1309 N N . ALA A 1 181 ? -10.924 9.195 19.911 1.00 76.50 181 ALA A N 1
ATOM 1310 C CA . ALA A 1 181 ? -11.187 10.574 20.355 1.00 76.50 181 ALA A CA 1
ATOM 1311 C C . ALA A 1 181 ? -11.836 10.678 21.749 1.00 76.50 181 ALA A C 1
ATOM 1313 O O . ALA A 1 181 ? -11.718 11.707 22.405 1.00 76.50 181 ALA A O 1
ATOM 1314 N N . ARG A 1 182 ? -12.563 9.644 22.202 1.00 76.12 182 ARG A N 1
ATOM 1315 C CA . ARG A 1 182 ? -13.389 9.688 23.428 1.00 76.12 182 ARG A CA 1
ATOM 1316 C C . ARG A 1 182 ? -13.171 8.452 24.299 1.00 76.12 182 ARG A C 1
ATOM 1318 O O . ARG A 1 182 ? -14.058 7.613 24.435 1.00 76.12 182 ARG A O 1
ATOM 1325 N N . GLY A 1 183 ? -11.974 8.355 24.868 1.00 77.50 183 GLY A N 1
ATOM 1326 C CA . GLY A 1 183 ? -11.582 7.255 25.747 1.00 77.50 183 GLY A CA 1
ATOM 1327 C C . GLY A 1 183 ? -11.161 5.980 25.004 1.00 77.50 183 GLY A C 1
ATOM 1328 O O . GLY A 1 183 ? -11.074 5.975 23.773 1.00 77.50 183 GLY A O 1
ATOM 1329 N N . PRO A 1 184 ? -10.861 4.902 25.748 1.00 86.00 184 PRO A N 1
ATOM 1330 C CA . PRO A 1 184 ? -10.323 3.669 25.184 1.00 86.00 184 PRO A CA 1
ATOM 1331 C C . PRO A 1 184 ? -11.333 2.969 24.257 1.00 86.00 184 PRO A C 1
ATOM 1333 O O . PRO A 1 184 ? -12.470 2.686 24.646 1.00 86.00 184 PRO A O 1
ATOM 1336 N N . VAL A 1 185 ? -10.911 2.648 23.033 1.00 88.88 185 VAL A N 1
ATOM 1337 C CA . VAL A 1 185 ? -11.690 1.912 22.028 1.00 88.88 185 VAL A CA 1
ATOM 1338 C C . VAL A 1 185 ? -10.878 0.726 21.523 1.00 88.88 185 VAL A C 1
ATOM 1340 O O . VAL A 1 185 ? -9.887 0.892 20.824 1.00 88.88 185 VAL A O 1
ATOM 1343 N N . GLU A 1 186 ? -11.327 -0.482 21.840 1.00 91.44 186 GLU A N 1
ATOM 1344 C CA . GLU A 1 186 ? -10.725 -1.730 21.372 1.00 91.44 186 GLU A CA 1
ATOM 1345 C C . GLU A 1 186 ? -11.323 -2.114 20.010 1.00 91.44 186 GLU A C 1
ATOM 1347 O O . GLU A 1 186 ? -12.545 -2.259 19.886 1.00 91.44 186 GLU A O 1
ATOM 1352 N N . ILE A 1 187 ? -10.493 -2.297 18.979 1.00 92.12 187 ILE A N 1
ATOM 1353 C CA . ILE A 1 187 ? -10.923 -2.904 17.714 1.00 92.12 187 ILE A CA 1
ATOM 1354 C C . ILE A 1 187 ? -10.943 -4.423 17.881 1.00 92.12 187 ILE A C 1
ATOM 1356 O O . ILE A 1 187 ? -9.921 -5.061 18.095 1.00 92.12 187 ILE A O 1
ATOM 1360 N N . LEU A 1 188 ? -12.128 -5.016 17.743 1.00 93.25 188 LEU A N 1
ATOM 1361 C CA . LEU A 1 188 ? -12.318 -6.462 17.850 1.00 93.25 188 LEU A CA 1
ATOM 1362 C C . LEU A 1 188 ? -12.088 -7.167 16.512 1.00 93.25 188 LEU A C 1
ATOM 1364 O O . LEU A 1 188 ? -11.660 -8.319 16.469 1.00 93.25 188 LEU A O 1
ATOM 1368 N N . ARG A 1 189 ? -12.481 -6.517 15.411 1.00 94.12 189 ARG A N 1
ATOM 1369 C CA . ARG A 1 189 ? -12.401 -7.088 14.063 1.00 94.12 189 ARG A CA 1
ATOM 1370 C C . ARG A 1 189 ? -12.560 -6.014 12.995 1.00 94.12 189 ARG A C 1
ATOM 1372 O O . ARG A 1 189 ? -13.403 -5.130 13.140 1.00 94.12 189 ARG A O 1
ATOM 1379 N N . VAL A 1 190 ? -11.869 -6.191 11.874 1.00 95.56 190 VAL A N 1
ATOM 1380 C CA . VAL A 1 190 ? -12.169 -5.521 10.602 1.00 95.56 190 VAL A CA 1
ATOM 1381 C C . VAL A 1 190 ? -12.634 -6.568 9.591 1.00 95.56 190 VAL A C 1
ATOM 1383 O O . VAL A 1 190 ? -12.093 -7.672 9.555 1.00 95.56 190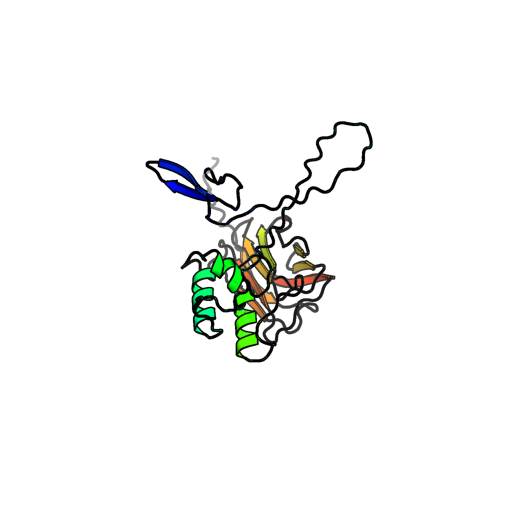 VAL A O 1
ATOM 1386 N N . GLN A 1 191 ? -13.693 -6.268 8.841 1.00 96.00 191 GLN A N 1
ATOM 1387 C CA . GLN A 1 191 ? -14.276 -7.179 7.853 1.00 96.00 191 GLN A CA 1
ATOM 1388 C C . GLN A 1 191 ? -14.387 -6.512 6.479 1.00 96.00 191 GLN A C 1
ATOM 1390 O O . GLN A 1 191 ? -14.745 -5.328 6.419 1.00 96.00 191 GLN A O 1
ATOM 1395 N N . PRO A 1 192 ? -14.177 -7.267 5.384 1.00 95.69 192 PRO A N 1
ATOM 1396 C CA . PRO A 1 192 ? -14.452 -6.781 4.043 1.00 95.69 192 PRO A CA 1
ATOM 1397 C C . PRO A 1 192 ? -15.955 -6.580 3.834 1.00 95.69 192 PRO A C 1
ATOM 1399 O O . PRO A 1 192 ? -16.809 -7.096 4.561 1.00 95.69 192 PRO A O 1
ATOM 1402 N N . THR A 1 193 ? -16.281 -5.828 2.794 1.00 95.81 193 THR A N 1
ATOM 1403 C CA . THR A 1 193 ? -17.656 -5.537 2.376 1.00 95.81 193 THR A CA 1
ATOM 1404 C C . THR A 1 193 ? -17.944 -6.200 1.032 1.00 95.81 193 THR A C 1
ATOM 1406 O O . THR A 1 193 ? -17.114 -6.925 0.492 1.00 95.81 193 THR A O 1
ATOM 1409 N N . ARG A 1 194 ? -19.111 -5.925 0.433 1.00 94.81 194 ARG A N 1
ATOM 1410 C CA . ARG A 1 194 ? -19.379 -6.344 -0.953 1.00 94.81 194 ARG A CA 1
ATOM 1411 C C . ARG A 1 194 ? -18.378 -5.746 -1.947 1.00 94.81 194 ARG A C 1
ATOM 1413 O O . ARG A 1 194 ? -18.017 -6.427 -2.896 1.00 94.81 194 ARG A O 1
ATOM 1420 N N . ARG A 1 195 ? -17.940 -4.501 -1.722 1.00 93.44 195 ARG A N 1
ATOM 1421 C CA . ARG A 1 195 ? -17.048 -3.761 -2.629 1.00 93.44 195 ARG A CA 1
ATOM 1422 C C . ARG A 1 195 ? -15.596 -4.236 -2.561 1.00 93.44 195 ARG A C 1
ATOM 1424 O O . ARG A 1 195 ? -14.843 -4.051 -3.502 1.00 93.44 195 ARG A O 1
ATOM 1431 N N . THR A 1 196 ? -15.240 -4.872 -1.455 1.00 94.50 196 THR A N 1
ATOM 1432 C CA . THR A 1 196 ? -13.910 -5.416 -1.162 1.00 94.50 196 THR A CA 1
ATOM 1433 C C . THR A 1 196 ? -13.992 -6.920 -0.915 1.00 94.50 196 THR A C 1
ATOM 1435 O O . THR A 1 196 ? -13.239 -7.497 -0.135 1.00 94.50 196 THR A O 1
ATOM 1438 N N . ARG A 1 197 ? -14.953 -7.598 -1.555 1.00 91.94 197 ARG A N 1
ATOM 1439 C CA . ARG A 1 197 ? -15.099 -9.048 -1.429 1.00 91.94 197 ARG A CA 1
ATOM 1440 C C . ARG A 1 197 ? -13.874 -9.722 -2.048 1.00 91.94 197 ARG A C 1
ATOM 1442 O O . ARG A 1 197 ? -13.576 -9.484 -3.209 1.00 91.94 197 ARG A O 1
ATOM 1449 N N . GLY A 1 198 ? -13.203 -10.576 -1.277 1.00 89.44 198 GLY A N 1
ATOM 1450 C CA . GLY A 1 198 ? -11.948 -11.215 -1.691 1.00 89.44 198 GLY A CA 1
ATOM 1451 C C . GLY A 1 198 ? -10.692 -10.417 -1.332 1.00 89.44 198 GLY A C 1
ATOM 1452 O O . GLY A 1 198 ? -9.595 -10.932 -1.506 1.00 89.44 198 GLY A O 1
ATOM 1453 N N . PHE A 1 199 ? -10.844 -9.210 -0.780 1.00 93.25 199 PHE A N 1
ATOM 1454 C CA . PHE A 1 199 ? -9.735 -8.454 -0.211 1.00 93.25 199 PHE A CA 1
ATOM 1455 C C . PHE A 1 199 ? -9.467 -8.931 1.215 1.00 93.25 199 PHE A C 1
ATOM 1457 O O . PHE A 1 199 ? -10.383 -9.283 1.969 1.00 93.25 199 PHE A O 1
ATOM 1464 N N . THR A 1 200 ? -8.198 -8.885 1.587 1.00 92.50 200 THR A N 1
ATOM 1465 C CA . THR A 1 200 ? -7.730 -9.048 2.953 1.00 92.50 200 THR A CA 1
ATOM 1466 C C . THR A 1 200 ? -7.937 -7.735 3.699 1.00 92.50 200 THR A C 1
ATOM 1468 O O . THR A 1 200 ? -7.541 -6.668 3.231 1.00 92.50 200 THR A O 1
ATOM 1471 N N . THR A 1 201 ? -8.558 -7.808 4.876 1.00 93.50 201 THR A N 1
ATOM 1472 C CA . THR A 1 201 ? -8.664 -6.671 5.794 1.00 93.50 201 THR A CA 1
ATOM 1473 C C . THR A 1 201 ? -7.993 -7.017 7.109 1.00 93.50 201 THR A C 1
ATOM 1475 O O . THR A 1 201 ? -8.424 -7.954 7.784 1.00 93.50 201 THR A O 1
ATOM 1478 N N . VAL A 1 202 ? -6.975 -6.255 7.485 1.00 93.81 202 VAL A N 1
ATOM 1479 C CA . VAL A 1 202 ? -6.235 -6.439 8.737 1.00 93.81 202 VAL A CA 1
ATOM 1480 C C . VAL A 1 202 ? -6.199 -5.140 9.521 1.00 93.81 202 VAL A C 1
ATOM 1482 O O . VAL A 1 202 ? -6.479 -4.065 8.993 1.00 93.81 202 VAL A O 1
ATOM 1485 N N . PHE A 1 203 ? -5.895 -5.249 10.808 1.00 94.31 203 PHE A N 1
ATOM 1486 C CA . PHE A 1 203 ? -5.652 -4.088 11.642 1.00 94.31 203 PHE A CA 1
ATOM 1487 C C . PHE A 1 203 ? -4.543 -4.372 12.646 1.00 94.31 203 PHE A C 1
ATOM 1489 O O . PHE A 1 203 ? -4.339 -5.518 13.050 1.00 94.31 203 PHE A O 1
ATOM 1496 N N . HIS A 1 204 ? -3.869 -3.312 13.065 1.00 93.69 204 HIS A N 1
ATOM 1497 C CA . HIS A 1 204 ? -2.915 -3.323 14.156 1.00 93.69 204 HIS A CA 1
ATOM 1498 C C . HIS A 1 204 ? -3.296 -2.235 15.156 1.00 93.69 204 HIS A C 1
ATOM 1500 O O . HIS A 1 204 ? -3.446 -1.071 14.791 1.00 93.69 204 HIS A O 1
ATOM 1506 N N . GLN A 1 205 ? -3.465 -2.619 16.418 1.00 93.19 205 GLN A N 1
ATOM 1507 C CA . GLN A 1 205 ? -3.705 -1.703 17.524 1.00 93.19 205 GLN A CA 1
ATOM 1508 C C . GLN A 1 205 ? -2.941 -2.222 18.740 1.00 93.19 205 GLN A C 1
ATOM 1510 O O . GLN A 1 205 ? -3.169 -3.347 19.177 1.00 93.19 205 GLN A O 1
ATOM 1515 N N . THR A 1 206 ? -2.036 -1.412 19.284 1.00 91.00 206 THR A N 1
ATOM 1516 C CA . THR A 1 206 ? -1.206 -1.809 20.432 1.00 91.00 206 THR A CA 1
ATOM 1517 C C . THR A 1 206 ? -1.979 -1.759 21.745 1.00 91.00 206 THR A C 1
ATOM 1519 O O . THR A 1 206 ? -1.835 -2.645 22.583 1.00 91.00 206 THR A O 1
ATOM 1522 N N . LEU A 1 207 ? -2.815 -0.734 21.924 1.00 91.62 207 LEU A N 1
ATOM 1523 C CA . LEU A 1 207 ? -3.649 -0.516 23.105 1.00 91.62 207 LEU A CA 1
ATOM 1524 C C . LEU A 1 207 ? -4.976 0.146 22.700 1.00 91.62 207 LEU A C 1
ATOM 1526 O O . LEU A 1 207 ? -5.000 0.889 21.718 1.00 91.62 207 LEU A O 1
ATOM 1530 N N . PRO A 1 208 ? -6.065 -0.012 23.475 1.00 88.56 208 PRO A N 1
ATOM 1531 C CA . PRO A 1 208 ? -7.348 0.630 23.174 1.00 88.56 208 PRO A CA 1
ATOM 1532 C C . PRO A 1 208 ? -7.304 2.169 23.094 1.00 88.56 208 PRO A C 1
ATOM 1534 O O . PRO A 1 208 ? -8.188 2.787 22.510 1.00 88.56 208 PRO A O 1
ATOM 1537 N N . THR A 1 209 ? -6.302 2.816 23.686 1.00 88.25 209 THR A N 1
ATOM 1538 C CA . THR A 1 209 ? -6.085 4.272 23.597 1.00 88.25 209 THR A CA 1
ATOM 1539 C C . THR A 1 209 ? -5.164 4.681 22.448 1.00 88.25 209 THR A C 1
ATOM 1541 O O . THR A 1 209 ? -5.114 5.860 22.106 1.00 88.25 209 THR A O 1
ATOM 1544 N N . ALA A 1 210 ? -4.437 3.734 21.851 1.00 88.12 210 ALA A N 1
ATOM 1545 C CA . ALA A 1 210 ? -3.493 4.005 20.780 1.00 88.12 210 ALA A CA 1
ATOM 1546 C C . ALA A 1 210 ? -4.207 4.123 19.422 1.00 88.12 210 ALA A C 1
ATOM 1548 O O . ALA A 1 210 ? -5.257 3.494 19.219 1.00 88.12 210 ALA A O 1
ATOM 1549 N N . PRO A 1 211 ? -3.629 4.883 18.472 1.00 89.19 211 PRO A N 1
ATOM 1550 C CA . PRO A 1 211 ? -4.041 4.827 17.079 1.00 89.19 211 PRO A CA 1
ATOM 1551 C C . PRO A 1 211 ? -3.990 3.391 16.552 1.00 89.19 211 PRO A C 1
ATOM 1553 O O . PRO A 1 211 ? -3.081 2.627 16.880 1.00 89.19 211 PRO A O 1
ATOM 1556 N N . ALA A 1 212 ? -4.972 3.033 15.735 1.00 90.12 212 ALA A N 1
ATOM 1557 C CA . ALA A 1 212 ? -5.048 1.737 15.087 1.00 90.12 212 ALA A CA 1
ATOM 1558 C C . ALA A 1 212 ? -4.884 1.890 13.578 1.00 90.12 212 ALA A C 1
ATOM 1560 O O . ALA A 1 212 ? -5.634 2.641 12.954 1.00 90.12 212 ALA A O 1
ATOM 1561 N N . THR A 1 213 ? -3.956 1.150 12.986 1.00 90.25 213 THR A N 1
ATOM 1562 C CA . THR A 1 213 ? -3.811 1.075 11.529 1.00 90.25 213 THR A CA 1
ATOM 1563 C C . THR A 1 213 ? -4.741 -0.003 10.997 1.00 90.25 213 THR A C 1
ATOM 1565 O O . THR A 1 213 ? -4.771 -1.114 11.522 1.00 90.25 213 THR A O 1
ATOM 1568 N N . VAL A 1 214 ? -5.516 0.313 9.966 1.00 91.69 214 VAL A N 1
ATOM 1569 C CA . VAL A 1 214 ? -6.387 -0.607 9.234 1.00 91.69 214 VAL A CA 1
ATOM 1570 C C . VAL A 1 214 ? -5.901 -0.671 7.797 1.00 91.69 214 VAL A C 1
ATOM 1572 O O . VAL A 1 214 ? -5.753 0.363 7.156 1.00 91.69 214 VAL A O 1
ATOM 1575 N N . LEU A 1 215 ? -5.715 -1.882 7.282 1.00 91.62 215 LEU A N 1
ATOM 1576 C CA . LEU A 1 215 ? -5.266 -2.117 5.917 1.00 91.62 215 LEU A CA 1
ATOM 1577 C C . LEU A 1 215 ? -6.303 -2.951 5.165 1.00 91.62 215 LEU A C 1
ATOM 1579 O O . LEU A 1 215 ? -6.806 -3.954 5.682 1.00 91.62 215 LEU A O 1
ATOM 1583 N N . VAL A 1 216 ? -6.632 -2.525 3.949 1.00 92.56 216 VAL A N 1
ATOM 1584 C CA . VAL A 1 216 ? -7.525 -3.209 3.010 1.00 92.56 216 VAL A CA 1
ATOM 1585 C C . VAL A 1 216 ? -6.758 -3.411 1.711 1.00 92.56 216 VAL A C 1
ATOM 1587 O O . VAL A 1 216 ? -6.466 -2.444 1.015 1.00 92.56 216 VAL A O 1
ATOM 1590 N N . LEU A 1 217 ? -6.443 -4.660 1.382 1.00 89.25 217 LEU A N 1
ATOM 1591 C CA . LEU A 1 217 ? -5.553 -4.997 0.269 1.00 89.25 217 LEU A CA 1
ATOM 1592 C C . LEU A 1 217 ? -6.017 -6.256 -0.464 1.00 89.25 217 LEU A C 1
ATOM 1594 O O . LEU A 1 217 ? -6.682 -7.116 0.117 1.00 89.25 217 LEU A O 1
ATOM 1598 N N . SER A 1 218 ? -5.671 -6.380 -1.740 1.00 85.38 218 SER A N 1
ATOM 1599 C CA . SER A 1 218 ? -5.945 -7.586 -2.520 1.00 85.38 218 SER A CA 1
ATOM 1600 C C . SER A 1 218 ? -4.707 -8.478 -2.593 1.00 85.38 218 SER A C 1
ATOM 1602 O O . SER A 1 218 ? -3.654 -7.999 -2.997 1.00 85.38 218 SER A O 1
ATOM 1604 N N . PRO A 1 219 ? -4.807 -9.779 -2.272 1.00 71.75 219 PRO A N 1
ATOM 1605 C CA . PRO A 1 219 ? -3.698 -10.716 -2.448 1.00 71.75 219 PRO A CA 1
ATOM 1606 C C . PRO A 1 219 ? -3.489 -11.184 -3.904 1.00 71.75 219 PRO A C 1
ATOM 1608 O O . PRO A 1 219 ? -2.561 -11.945 -4.160 1.00 71.75 219 PRO A O 1
ATOM 1611 N N . GLY A 1 220 ? -4.364 -10.801 -4.842 1.00 68.56 220 GLY A N 1
ATOM 1612 C CA . GLY A 1 220 ? -4.332 -11.259 -6.237 1.00 68.56 220 GLY A CA 1
ATOM 1613 C C . GLY A 1 220 ? -4.486 -10.116 -7.232 1.00 68.56 220 GLY A C 1
ATOM 1614 O O . GLY A 1 220 ? -5.367 -10.199 -8.083 1.00 68.56 220 GLY A O 1
ATOM 1615 N N . SER A 1 221 ? -3.722 -9.036 -7.038 1.00 67.50 221 SER A N 1
ATOM 1616 C CA . SER A 1 221 ? -3.654 -7.815 -7.866 1.00 67.50 221 SER A CA 1
ATOM 1617 C C . SER A 1 221 ? -4.969 -7.060 -8.143 1.00 67.50 221 SER A C 1
ATOM 1619 O O . SER A 1 221 ? -4.969 -6.022 -8.804 1.00 67.50 221 SER A O 1
ATOM 1621 N N . ALA A 1 222 ? -6.111 -7.530 -7.626 1.00 83.25 222 ALA A N 1
ATOM 1622 C CA . ALA A 1 222 ? -7.391 -6.841 -7.795 1.00 83.25 222 ALA A CA 1
ATOM 1623 C C . ALA A 1 222 ? -7.387 -5.436 -7.163 1.00 83.25 222 ALA A C 1
ATOM 1625 O O . ALA A 1 222 ? -6.895 -5.244 -6.056 1.00 83.25 222 ALA A O 1
ATOM 1626 N N . SER A 1 223 ? -8.025 -4.476 -7.829 1.00 85.75 223 SER A N 1
ATOM 1627 C CA . SER A 1 223 ? -8.176 -3.099 -7.350 1.00 85.75 223 SER A CA 1
ATOM 1628 C C . SER A 1 223 ? -9.608 -2.794 -6.906 1.00 85.75 223 SER A C 1
ATOM 1630 O O . SER A 1 223 ? -10.590 -3.355 -7.414 1.00 85.75 223 SER A O 1
ATOM 1632 N N . ILE A 1 224 ? -9.748 -1.885 -5.941 1.00 88.94 224 ILE A N 1
ATOM 1633 C CA . ILE A 1 224 ? -11.037 -1.348 -5.510 1.00 88.94 224 ILE A CA 1
ATOM 1634 C C . ILE A 1 224 ? -11.541 -0.412 -6.609 1.00 88.94 224 ILE A C 1
ATOM 1636 O O . ILE A 1 224 ? -11.023 0.685 -6.806 1.00 88.94 224 ILE A O 1
ATOM 1640 N N . GLN A 1 225 ? -12.576 -0.850 -7.323 1.00 89.94 225 GLN A N 1
ATOM 1641 C CA . GLN A 1 225 ? -13.128 -0.129 -8.472 1.00 89.94 225 GLN A CA 1
ATOM 1642 C C . GLN A 1 225 ? -13.685 1.254 -8.094 1.00 89.94 225 GLN A C 1
ATOM 1644 O O . GLN A 1 225 ? -14.114 1.424 -6.946 1.00 89.94 225 GLN A O 1
ATOM 1649 N N . PRO A 1 226 ? -13.751 2.216 -9.036 1.00 89.50 226 PRO A N 1
ATOM 1650 C CA . PRO A 1 226 ? -14.358 3.532 -8.826 1.00 89.50 226 PRO A CA 1
ATOM 1651 C C . PRO A 1 226 ? -15.766 3.495 -8.220 1.00 89.50 226 PRO A C 1
ATOM 1653 O O . PRO A 1 226 ? -16.522 2.537 -8.396 1.00 89.50 226 PRO A O 1
ATOM 1656 N N . GLY A 1 227 ? -16.133 4.557 -7.503 1.00 90.56 227 GLY A N 1
ATOM 1657 C CA . GLY A 1 227 ? -17.457 4.748 -6.907 1.00 90.56 227 GLY A CA 1
ATOM 1658 C C . GLY A 1 227 ? -17.438 5.190 -5.442 1.00 90.56 227 GLY A C 1
ATOM 1659 O O . GLY A 1 227 ? -16.392 5.484 -4.864 1.00 90.56 227 GLY A O 1
ATOM 1660 N N . HIS A 1 228 ? -18.621 5.208 -4.823 1.00 93.88 228 HIS A N 1
ATOM 1661 C CA . HIS A 1 228 ? -18.825 5.574 -3.418 1.00 93.88 228 HIS A CA 1
ATOM 1662 C C . HIS A 1 228 ? -19.487 4.424 -2.652 1.00 93.88 228 HIS A C 1
ATOM 1664 O O . HIS A 1 228 ? -20.577 3.969 -3.007 1.00 93.88 228 HIS A O 1
ATOM 1670 N N . GLY A 1 229 ? -18.876 3.974 -1.556 1.00 93.75 229 GLY A N 1
ATOM 1671 C CA . GLY A 1 229 ? -19.462 2.924 -0.725 1.00 93.75 229 GLY A CA 1
ATOM 1672 C C . GLY A 1 229 ? -18.557 2.425 0.398 1.00 93.75 229 GLY A C 1
ATOM 1673 O O . GLY A 1 229 ? -17.377 2.776 0.450 1.00 93.75 229 GLY A O 1
ATOM 1674 N N . PRO A 1 230 ? -19.102 1.611 1.320 1.00 95.50 230 PRO A N 1
ATOM 1675 C CA . PRO A 1 230 ? -18.314 1.015 2.387 1.00 95.50 230 PRO A CA 1
ATOM 1676 C C . PRO A 1 230 ? -17.275 0.055 1.796 1.00 95.50 230 PRO A C 1
ATOM 1678 O O . PRO A 1 230 ? -17.590 -0.703 0.880 1.00 95.50 230 PRO A O 1
ATOM 1681 N N . VAL A 1 231 ? -16.057 0.091 2.334 1.00 95.25 231 VAL A N 1
ATOM 1682 C CA . VAL A 1 231 ? -14.928 -0.775 1.945 1.00 95.25 231 VAL A CA 1
ATOM 1683 C C . VAL A 1 231 ? -14.433 -1.649 3.093 1.00 95.25 23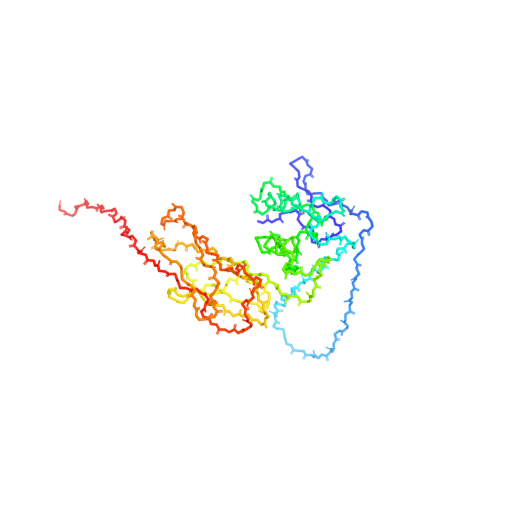1 VAL A C 1
ATOM 1685 O O . VAL A 1 231 ? -13.867 -2.709 2.850 1.00 95.25 231 VAL A O 1
ATOM 1688 N N . ALA A 1 232 ? -14.726 -1.284 4.339 1.00 96.25 232 ALA A N 1
ATOM 1689 C CA . ALA A 1 232 ? -14.487 -2.134 5.498 1.00 96.25 232 ALA A CA 1
ATOM 1690 C C . ALA A 1 232 ? -15.498 -1.843 6.613 1.00 96.25 232 ALA A C 1
ATOM 1692 O O . ALA A 1 232 ? -16.031 -0.735 6.713 1.00 96.25 232 ALA A O 1
ATOM 1693 N N . VAL A 1 233 ? -15.757 -2.836 7.462 1.00 95.75 233 VAL A N 1
ATOM 1694 C CA . VAL A 1 233 ? -16.556 -2.692 8.687 1.00 95.75 233 VAL A CA 1
ATOM 1695 C C . VAL A 1 233 ? -15.674 -2.988 9.893 1.00 95.75 233 VAL A C 1
ATOM 1697 O O . VAL A 1 233 ? -15.163 -4.096 10.033 1.00 95.75 233 VAL A O 1
ATOM 1700 N N . VAL A 1 234 ? -15.525 -2.004 10.773 1.00 93.88 234 VAL A N 1
ATOM 1701 C CA . VAL A 1 234 ? -14.706 -2.032 11.987 1.00 93.88 234 VAL A CA 1
ATOM 1702 C C . VAL A 1 234 ? -15.609 -2.248 13.196 1.00 93.88 234 VAL A C 1
ATOM 1704 O O . VAL A 1 234 ? -16.378 -1.371 13.585 1.00 93.88 234 VAL A O 1
ATOM 1707 N N . ARG A 1 235 ? -15.530 -3.424 13.815 1.00 93.56 235 ARG A N 1
ATOM 1708 C CA . ARG A 1 235 ? -16.239 -3.719 15.064 1.00 93.56 235 ARG A CA 1
ATOM 1709 C C . ARG A 1 235 ? -15.386 -3.289 16.247 1.00 93.56 235 ARG A C 1
ATOM 1711 O O . ARG A 1 235 ? -14.258 -3.755 16.380 1.00 93.56 235 ARG A O 1
ATOM 1718 N N . THR A 1 236 ? -15.948 -2.455 17.113 1.00 91.00 236 THR A N 1
ATOM 1719 C CA . THR A 1 236 ? -15.256 -1.911 18.283 1.00 91.00 236 THR A CA 1
ATOM 1720 C C . THR A 1 236 ? -15.992 -2.213 19.581 1.00 91.00 236 THR A C 1
ATOM 1722 O O . THR A 1 236 ? -17.212 -2.385 19.588 1.00 91.00 236 THR A O 1
ATOM 1725 N N . ARG A 1 237 ? -15.250 -2.228 20.688 1.00 89.94 237 ARG A N 1
ATOM 1726 C CA . ARG A 1 237 ? -15.765 -2.203 22.057 1.00 89.94 237 ARG A CA 1
ATOM 1727 C C . ARG A 1 237 ? -15.246 -0.944 22.745 1.00 89.94 237 ARG A C 1
ATOM 1729 O O . ARG A 1 237 ? -14.053 -0.666 22.706 1.00 89.94 237 ARG A O 1
ATOM 1736 N N . HIS A 1 238 ? -16.142 -0.186 23.364 1.00 85.31 238 HIS A N 1
ATOM 1737 C CA . HIS A 1 238 ? -15.747 0.936 24.210 1.00 85.31 238 HIS A CA 1
ATOM 1738 C C . HIS A 1 238 ? -15.385 0.410 25.598 1.00 85.31 238 HIS A C 1
ATOM 1740 O O . HIS A 1 238 ? -16.162 -0.340 26.191 1.00 85.31 238 HIS A O 1
ATOM 1746 N N . GLY A 1 239 ? -14.201 0.773 26.090 1.00 69.75 239 GLY A N 1
ATOM 1747 C CA . GLY A 1 239 ? -13.844 0.564 27.488 1.00 69.75 239 GLY A CA 1
ATOM 1748 C C . GLY A 1 239 ? -14.586 1.563 28.371 1.00 69.75 239 GLY A C 1
ATOM 1749 O O . GLY A 1 239 ? -14.892 2.673 27.929 1.00 69.75 239 GLY A O 1
ATOM 1750 N N . ALA A 1 240 ? -14.872 1.185 29.617 1.00 54.88 240 ALA A N 1
ATOM 1751 C CA . ALA A 1 240 ? -15.266 2.172 30.612 1.00 54.88 240 ALA A CA 1
ATOM 1752 C C . ALA A 1 240 ? -14.108 3.169 30.751 1.00 54.88 240 ALA A C 1
ATOM 1754 O O . ALA A 1 240 ? -12.973 2.762 31.006 1.00 54.88 240 ALA A O 1
ATOM 1755 N N . ALA A 1 241 ? -14.381 4.460 30.552 1.00 53.91 241 ALA A N 1
ATOM 1756 C CA . ALA A 1 241 ? -13.504 5.477 31.106 1.00 53.91 241 ALA A CA 1
ATOM 1757 C C . ALA A 1 241 ? -13.429 5.176 32.604 1.00 53.91 241 ALA A C 1
ATOM 1759 O O . ALA A 1 241 ? -14.472 5.017 33.242 1.00 53.91 241 ALA A O 1
ATOM 1760 N N . THR A 1 242 ? -12.228 4.995 33.142 1.00 46.28 242 THR A N 1
ATOM 1761 C CA . THR A 1 242 ? -12.042 5.008 34.588 1.00 46.28 242 THR A CA 1
ATOM 1762 C C . THR A 1 242 ? -12.490 6.384 35.052 1.00 46.28 242 THR A C 1
ATOM 1764 O O . THR A 1 242 ? -11.792 7.376 34.863 1.00 46.28 242 THR A O 1
ATOM 1767 N N . ASP A 1 243 ? -13.727 6.439 35.530 1.00 43.16 243 ASP A N 1
ATOM 1768 C CA . ASP A 1 243 ? -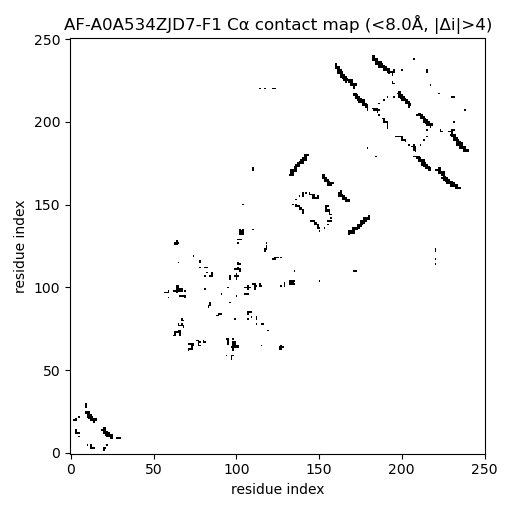14.258 7.538 36.308 1.00 43.16 243 ASP A CA 1
ATOM 1769 C C . ASP A 1 243 ? -13.436 7.522 37.596 1.00 43.16 243 ASP A C 1
ATOM 1771 O O . ASP A 1 243 ? -13.660 6.687 38.477 1.00 43.16 243 ASP A O 1
ATOM 1775 N N . ASP A 1 244 ? -12.392 8.350 37.650 1.00 41.00 244 ASP A N 1
ATOM 1776 C CA . ASP A 1 244 ? -11.695 8.645 38.895 1.00 41.00 244 ASP A CA 1
ATOM 1777 C C . ASP A 1 244 ? -12.700 9.373 39.787 1.00 41.00 244 ASP A C 1
ATOM 1779 O O . ASP A 1 244 ? -12.829 10.597 39.794 1.00 41.00 244 ASP A O 1
ATOM 1783 N N . GLY A 1 245 ? -13.487 8.566 40.497 1.00 40.62 245 GLY A N 1
ATOM 1784 C CA . GLY A 1 245 ? -14.446 8.996 41.487 1.00 40.62 245 GLY A CA 1
ATOM 1785 C C . GLY A 1 245 ? -13.726 9.672 42.643 1.00 40.62 245 GLY A C 1
ATOM 1786 O O . GLY A 1 245 ? -13.444 9.048 43.666 1.00 40.62 245 GLY A O 1
ATOM 1787 N N . GLU A 1 246 ? -13.504 10.978 42.523 1.00 39.41 246 GLU A N 1
ATOM 1788 C CA . GLU A 1 246 ? -13.245 11.866 43.652 1.00 39.41 246 GLU A CA 1
ATOM 1789 C C . GLU A 1 246 ? -14.551 12.018 44.459 1.00 39.41 246 GLU A C 1
ATOM 1791 O O . GLU A 1 246 ? -15.246 13.034 44.441 1.00 39.41 246 GLU A O 1
ATOM 1796 N N . SER A 1 247 ? -14.910 10.969 45.201 1.00 46.34 247 SER A N 1
ATOM 1797 C CA . SER A 1 247 ? -15.799 11.099 46.351 1.00 46.34 247 SER A CA 1
ATOM 1798 C C . SER A 1 247 ? -15.023 11.743 47.497 1.00 46.34 247 SER A C 1
ATOM 1800 O O . SER A 1 247 ? -14.429 11.054 48.327 1.00 46.34 247 SER A O 1
ATOM 1802 N N . ARG A 1 248 ? -15.090 13.075 47.611 1.00 46.00 248 ARG A N 1
ATOM 1803 C CA . ARG A 1 248 ? -14.810 13.757 48.883 1.00 46.00 248 ARG A CA 1
ATOM 1804 C C . ARG A 1 248 ? -15.865 14.816 49.223 1.00 46.00 248 ARG A C 1
ATOM 1806 O O . ARG A 1 248 ? -15.728 15.998 48.949 1.00 46.00 248 ARG A O 1
ATOM 1813 N N . LYS A 1 249 ? -16.926 14.296 49.854 1.00 44.81 249 LYS A N 1
ATOM 1814 C CA . LYS A 1 249 ? -17.761 14.858 50.936 1.00 44.81 249 LYS A CA 1
ATOM 1815 C C . LYS A 1 249 ? -18.171 16.339 50.856 1.00 44.81 249 LYS A C 1
ATOM 1817 O O . LYS A 1 249 ? -17.413 17.236 51.203 1.00 44.81 249 LYS A O 1
ATOM 1822 N N . ARG A 1 250 ? -19.472 16.545 50.617 1.00 42.94 250 ARG A N 1
ATOM 1823 C CA . ARG A 1 250 ? -20.272 17.539 51.355 1.00 42.94 250 ARG A CA 1
ATOM 1824 C C . ARG A 1 250 ? -20.724 16.907 52.678 1.00 42.94 250 ARG A C 1
ATOM 1826 O O . ARG A 1 250 ? -21.169 15.759 52.659 1.00 42.94 250 ARG A O 1
ATOM 1833 N N . GLY A 1 251 ? -20.615 17.650 53.777 1.00 37.94 251 GLY A N 1
ATOM 1834 C CA . GLY A 1 251 ? -21.049 17.259 55.122 1.00 37.94 251 GLY A CA 1
ATOM 1835 C C . GLY A 1 251 ? -20.191 17.920 56.177 1.00 37.94 251 GLY A C 1
ATOM 1836 O O . GLY A 1 251 ? -19.140 17.322 56.489 1.00 37.94 251 GLY A O 1
#

Radius of gyration: 22.66 Å; Cα contacts (8 Å, |Δi|>4): 441; chains: 1; bounding box: 47×57×75 Å

Sequence (251 aa):
MPFCDDFDACTVDACSVPVGCTHTRIPGCTTTTTTTPPRTTTTTTHSTTTTTTTTTTIRCGGGLLGDCNVDGRFDLFDILTEIDIVLARTTPTPAQQCLCDDTCDGRIDIFDILREIDGFLGRIPTPFTCPAAAGSISAQTVADGSAAMAPAAAGVKRRGNAIVLENREAVHGLELTLSPARGPVEILRVQPTRRTRGFTTVFHQTLPTAPATVLVLSPGSASIQPGHGPVAVVRTRHGAATDDGESRKRG

Mean predicted aligned error: 15.8 Å

Nearest PDB structures (foldseek):
  2ccl-assembly2_D  TM=9.591E-01  e=1.180E-02  Acetivibrio thermocellus
  8x39-assembly1_B  TM=9.273E-01  e=3.277E-02  Acetivibrio thermocellus DSM 1313
  8x3a-assembly1_A  TM=9.179E-01  e=9.665E-02  Acetivibrio thermocellus DSM 1313
  1ohz-assembly1_B  TM=9.475E-01  e=2.684E-01  Acetivibrio thermocellus
  6tku-assembly1_A  TM=4.065E-01  e=4.009E+00  Klebsiella phage KP32

Foldseek 3Di:
DCPQDPVDPQWDWDADPVPGTDTHGHPPDDDDDDDDDDDDDDDDDDPPPPPPPPPPQPDQPPAFACCLVVPRDRDVVSLVSLVCCQVVVDPGDPNNLPNQPLQSLSDRYVLSSLVSVCCNVVLDDPSGDHDPDLEAFEFEDEPPDDWTPTRPQKTWDDDPQFIKIAGAAWHQWYKYKYADDDAFKAFPDKDFDPLLVQWDWDKDDPGSRGIMIIITHHNRSDTRGHGIGTGMGTDIDHDPDPPPPPPDDDD